Protein AF-A0A6J6DZA0-F1 (afdb_monomer)

pLDDT: mean 79.06, std 18.88, range [34.81, 98.5]

Sequence (282 aa):
MTELRLDGRTEDGLYLSLRDQEGEQYTLRVSDTLRATVNQQRLNSVPDNPEPTISIKEIQRLLRTGQTSEQISREYNVSIEKIERFAGPILSERIYIIDQAQQIVVRKEIDRDPVTLIATITSRLTPRGIDASSLSWDTWRLENGIWTVELHYPHTGGIGVAQWSFDPLLRSLASMDENARWMMGDDPSPRQISKPGLVATDSTHPSERRSAENYGAATLEKDHFDDFDDEKFEEEKIAPLVPRLAVIREEPDDEASRDGITARAKVPSWDEIMFGIKPEEK

Foldseek 3Di:
DWDWDFPAADPVRQWTWIATPVGDIDIDGPDPVVVVVVPPPPPPPDPCPPDPQDDLVRLLQCVQQVDDLVRCCVVRVHDSVVSVVSNVVSVVVFVVQLVLQQQQFLDDDPPDDGAGLVNLLCVVCVVVVWDPVQKDWGWHADPVGWIKIKIWTDDPVGIDIWIWIADPVVSDIGGPDQVVCVSSVPDGDPPPPVPPPPPPDDPPDPPPDDPPPDDDDDDDDDDDDDDDDDDDDDPPPPDPPPPDDPDPDLDDDPVVVVVVCPHDDDDDDPCCVVPVDDPDDD

Mean predicted aligned error: 20.39 Å

Radius of gyration: 44.29 Å; Cα contacts (8 Å, |Δi|>4): 266; chains: 1; bounding box: 110×79×114 Å

InterPro domains:
  IPR021421 Domain of unknown function DUF3071 [PF11268] (1-166)
  IPR047682 Septation protein SepH-like [NF040712] (1-234)

Solvent-accessible surface area (backbone atoms only — not comparable to full-atom values): 18211 Å² total; per-residue (Å²): 136,87,66,69,44,84,76,49,64,43,94,88,60,53,31,33,35,28,31,38,92,89,66,54,78,46,78,45,72,69,41,72,67,52,53,57,60,70,68,50,78,77,79,70,76,73,79,80,73,74,71,86,68,79,48,71,70,52,55,54,49,42,49,40,53,51,50,49,60,70,54,51,20,68,75,64,77,41,63,51,72,67,47,53,76,62,38,60,68,55,52,52,49,40,51,51,50,51,55,55,56,36,62,35,69,68,46,78,53,99,89,50,80,71,35,27,38,50,59,41,39,46,68,65,35,44,87,73,74,45,57,77,89,63,52,44,78,50,52,27,43,45,96,88,67,39,28,40,41,36,40,38,34,82,41,102,89,50,75,39,69,28,33,30,43,35,34,82,88,78,69,44,76,44,61,73,41,70,53,26,25,57,45,69,61,54,80,75,75,77,75,78,69,71,71,79,72,82,71,82,71,63,100,76,49,93,80,66,76,73,80,76,89,78,80,76,94,71,90,75,82,90,77,87,83,82,90,77,85,93,73,87,74,79,83,76,80,78,70,85,79,70,83,69,78,79,74,85,70,91,68,84,54,79,72,50,50,76,76,69,53,88,67,79,83,85,72,77,52,70,58,38,75,74,66,65,59,74,81,81,88,129

Structure (mmCIF, N/CA/C/O backbone):
data_AF-A0A6J6DZA0-F1
#
_entry.id   AF-A0A6J6DZA0-F1
#
loop_
_atom_site.group_PDB
_atom_site.id
_atom_site.type_symbol
_atom_site.label_atom_id
_atom_site.label_alt_id
_atom_site.label_comp_id
_atom_site.label_asym_id
_atom_site.label_entity_id
_atom_site.label_seq_id
_atom_site.pdbx_PDB_ins_code
_atom_site.Cartn_x
_atom_site.Cartn_y
_atom_site.Cartn_z
_atom_site.occupancy
_atom_site.B_iso_or_equiv
_atom_site.auth_seq_id
_atom_site.auth_comp_id
_atom_site.auth_asym_id
_atom_site.auth_atom_id
_atom_site.pdbx_PDB_model_num
ATOM 1 N N . MET A 1 1 ? -13.929 11.243 67.109 1.00 67.94 1 MET A N 1
ATOM 2 C CA . MET A 1 1 ? -15.027 10.654 66.319 1.00 67.94 1 MET A CA 1
ATOM 3 C C . MET A 1 1 ? -15.121 9.223 66.793 1.00 67.94 1 MET A C 1
ATOM 5 O O . MET A 1 1 ? -14.129 8.522 66.677 1.00 67.94 1 MET A O 1
ATOM 9 N N . THR A 1 2 ? -16.209 8.863 67.461 1.00 83.06 2 THR A N 1
ATOM 10 C CA . THR A 1 2 ? -16.361 7.542 68.080 1.00 83.06 2 THR A CA 1
ATOM 11 C C . THR A 1 2 ? -16.901 6.569 67.039 1.00 83.06 2 THR A C 1
ATOM 13 O O . THR A 1 2 ? -17.896 6.875 66.377 1.00 83.06 2 THR A O 1
ATOM 16 N N . GLU A 1 3 ? -16.231 5.436 66.846 1.00 87.44 3 GLU A N 1
ATOM 17 C CA . GLU A 1 3 ? -16.636 4.424 65.870 1.00 87.44 3 GLU A CA 1
ATOM 18 C C . GLU A 1 3 ? -17.528 3.381 66.538 1.00 87.44 3 GLU A C 1
ATOM 20 O O . GLU A 1 3 ? -17.081 2.582 67.355 1.00 87.44 3 GLU A O 1
ATOM 25 N N . LEU A 1 4 ? -18.804 3.370 66.162 1.00 93.88 4 LEU A N 1
ATOM 26 C CA . LEU A 1 4 ? -19.778 2.431 66.705 1.00 93.88 4 LEU A CA 1
ATOM 27 C C . LEU A 1 4 ? -19.907 1.205 65.801 1.00 93.88 4 LEU A C 1
ATOM 29 O O . LEU A 1 4 ? -20.195 1.322 64.607 1.00 93.88 4 LEU A O 1
ATOM 33 N N . ARG A 1 5 ? -19.759 0.014 66.379 1.00 91.06 5 ARG A N 1
ATOM 34 C CA . ARG A 1 5 ? -19.982 -1.263 65.697 1.00 91.06 5 ARG A CA 1
ATOM 35 C C . ARG A 1 5 ? -21.401 -1.760 65.953 1.00 91.06 5 ARG A C 1
ATOM 37 O O . ARG A 1 5 ? -21.895 -1.696 67.074 1.00 91.06 5 ARG A O 1
ATOM 44 N N . LEU A 1 6 ? -22.049 -2.289 64.917 1.00 93.00 6 LEU A N 1
ATOM 45 C CA . LEU A 1 6 ? -23.358 -2.927 65.036 1.00 93.00 6 LEU A CA 1
ATOM 46 C C . LEU A 1 6 ? -23.225 -4.309 65.691 1.00 93.00 6 LEU A C 1
ATOM 48 O O . LEU A 1 6 ? -22.569 -5.185 65.134 1.00 93.00 6 LEU A O 1
ATOM 52 N N . ASP A 1 7 ? -23.859 -4.485 66.851 1.00 91.88 7 ASP A N 1
ATOM 53 C CA . ASP A 1 7 ? -23.888 -5.742 67.617 1.00 91.88 7 ASP A CA 1
ATOM 54 C C . ASP A 1 7 ? -25.137 -6.571 67.266 1.00 91.88 7 ASP A C 1
ATOM 56 O O . ASP A 1 7 ? -25.099 -7.795 67.197 1.00 91.88 7 ASP A O 1
ATOM 60 N N . GLY A 1 8 ? -26.258 -5.904 66.966 1.00 90.00 8 GLY A N 1
ATOM 61 C CA . GLY A 1 8 ? -27.479 -6.589 66.549 1.00 90.00 8 GLY A CA 1
ATOM 62 C C . GLY A 1 8 ? -28.726 -5.716 66.587 1.00 90.00 8 GLY A C 1
ATOM 63 O O . GLY A 1 8 ? -28.656 -4.488 66.557 1.00 90.00 8 GLY A O 1
ATOM 64 N N . ARG A 1 9 ? -29.890 -6.361 66.657 1.00 91.94 9 ARG A N 1
ATOM 65 C CA . ARG A 1 9 ? -31.209 -5.726 66.777 1.00 91.94 9 ARG A CA 1
ATOM 66 C C . ARG A 1 9 ? -31.825 -6.124 68.120 1.00 91.94 9 ARG A C 1
ATOM 68 O O . ARG A 1 9 ? -31.665 -7.263 68.541 1.00 91.94 9 ARG A O 1
ATOM 75 N N . THR A 1 10 ? -32.513 -5.200 68.783 1.00 89.19 10 THR A N 1
ATOM 76 C CA . THR A 1 10 ? -33.255 -5.484 70.026 1.00 89.19 10 THR A CA 1
ATOM 77 C C . THR A 1 10 ? -34.425 -6.441 69.752 1.00 89.19 10 THR A C 1
ATOM 79 O O . THR A 1 10 ? -34.898 -6.500 68.616 1.00 89.19 10 THR A O 1
ATOM 82 N N . GLU A 1 11 ? -34.918 -7.154 70.771 1.00 85.62 11 GLU A N 1
ATOM 83 C CA . GLU A 1 11 ? -36.006 -8.147 70.652 1.00 85.62 11 GLU A CA 1
ATOM 84 C C . GLU A 1 11 ? -37.280 -7.584 69.996 1.00 85.62 11 GLU A C 1
ATOM 86 O O . GLU A 1 11 ? -37.837 -8.208 69.096 1.00 85.62 11 GLU A O 1
ATOM 91 N N . ASP A 1 12 ? -37.672 -6.351 70.334 1.00 85.12 12 ASP A N 1
ATOM 92 C CA . ASP A 1 12 ? -38.828 -5.661 69.726 1.00 85.12 12 ASP A CA 1
ATOM 93 C C . ASP A 1 12 ? -38.603 -5.264 68.262 1.00 85.12 12 ASP A C 1
ATOM 95 O O . ASP A 1 12 ? -39.500 -4.819 67.543 1.00 85.12 12 ASP A O 1
ATOM 99 N N . GLY A 1 13 ? -37.356 -5.327 67.812 1.00 83.50 13 GLY A N 1
ATOM 100 C CA . GLY A 1 13 ? -36.979 -4.972 66.467 1.00 83.50 13 GLY A CA 1
ATOM 101 C C . GLY A 1 13 ? -36.997 -3.468 66.153 1.00 83.50 1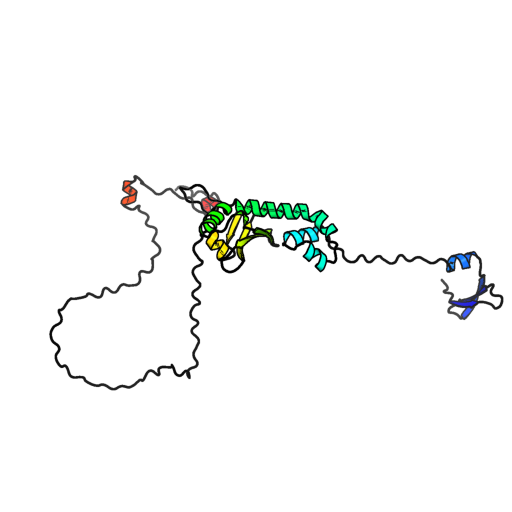3 GLY A C 1
ATOM 102 O O . GLY A 1 13 ? -36.745 -3.074 65.011 1.00 83.50 13 GLY A O 1
ATOM 103 N N . LEU A 1 14 ? -37.292 -2.600 67.113 1.00 91.19 14 LEU A N 1
ATOM 104 C CA . LEU A 1 14 ? -37.405 -1.158 66.869 1.00 91.19 14 LEU A CA 1
ATOM 105 C C . LEU A 1 14 ? -36.057 -0.423 66.918 1.00 91.19 14 LEU A C 1
ATOM 107 O O . LEU A 1 14 ? -35.954 0.695 66.408 1.00 91.19 14 LEU A O 1
ATOM 111 N N . TYR A 1 15 ? -35.023 -1.054 67.480 1.00 93.75 15 TYR A N 1
ATOM 112 C CA . TYR A 1 15 ? -33.708 -0.460 67.713 1.00 93.75 15 TYR A CA 1
ATOM 113 C C . TYR A 1 15 ? -32.576 -1.404 67.284 1.00 93.75 15 TYR A C 1
ATOM 115 O O . TYR A 1 15 ? -32.715 -2.629 67.311 1.00 93.75 15 TYR A O 1
ATOM 123 N N . LEU A 1 16 ? -31.457 -0.812 66.875 1.00 93.50 16 LEU A N 1
ATOM 124 C CA . LEU A 1 16 ? -30.168 -1.464 66.683 1.00 93.50 16 LEU A CA 1
ATOM 125 C C . LEU A 1 16 ? -29.324 -1.269 67.942 1.00 93.50 16 LEU A C 1
ATOM 127 O O . LEU A 1 16 ? -29.258 -0.158 68.469 1.00 93.50 16 LEU A O 1
ATOM 131 N N . SER A 1 17 ? -28.678 -2.340 68.392 1.00 93.50 17 SER A N 1
ATOM 132 C CA . SER A 1 17 ? -27.678 -2.312 69.455 1.00 93.50 17 SER A CA 1
ATOM 133 C C . SER A 1 17 ? -26.313 -2.040 68.839 1.00 93.50 17 SER A C 1
ATOM 135 O O . SER A 1 17 ? -25.870 -2.768 67.948 1.00 93.50 17 SER A O 1
ATOM 137 N N . LEU A 1 18 ? -25.662 -0.985 69.304 1.00 94.12 18 LEU A N 1
ATOM 138 C CA . LEU A 1 18 ? -24.349 -0.536 68.873 1.00 94.12 18 LEU A CA 1
ATOM 139 C C . LEU A 1 18 ? -23.379 -0.617 70.055 1.00 94.12 18 LEU A C 1
ATOM 141 O O . LEU A 1 18 ? -23.793 -0.464 71.204 1.00 94.12 18 LEU A O 1
ATOM 145 N N . ARG A 1 19 ? -22.094 -0.826 69.785 1.00 95.19 19 ARG A N 1
ATOM 146 C CA . ARG A 1 19 ? -21.044 -0.847 70.807 1.00 95.19 19 ARG A CA 1
ATOM 147 C C . ARG A 1 19 ? -19.839 -0.040 70.352 1.00 95.19 19 ARG A C 1
ATOM 149 O O . ARG A 1 19 ? -19.445 -0.146 69.191 1.00 95.19 19 ARG A O 1
ATOM 156 N N . ASP A 1 20 ? -19.269 0.741 71.255 1.00 93.38 20 ASP A N 1
ATOM 157 C CA . ASP A 1 20 ? -17.994 1.422 71.024 1.00 93.38 20 ASP A CA 1
ATOM 158 C C . ASP A 1 20 ? -16.792 0.482 71.268 1.00 93.38 20 ASP A C 1
ATOM 160 O O . ASP A 1 20 ? -16.936 -0.624 71.796 1.00 93.38 20 ASP A O 1
ATOM 164 N N . GLN A 1 21 ? -15.589 0.923 70.906 1.00 89.38 21 GLN A N 1
ATOM 165 C CA . GLN A 1 21 ? -14.312 0.264 71.170 1.00 89.38 21 GLN A CA 1
ATOM 166 C C . GLN A 1 21 ? -14.055 0.062 72.675 1.00 89.38 21 GLN A C 1
ATOM 168 O O . GLN A 1 21 ? -13.425 -0.922 73.058 1.00 89.38 21 GLN A O 1
ATOM 173 N N . GLU A 1 22 ? -14.600 0.935 73.528 1.00 88.56 22 GLU A N 1
ATOM 174 C CA . GLU A 1 22 ? -14.519 0.842 74.996 1.00 88.56 22 GLU A CA 1
ATOM 175 C C . GLU A 1 22 ? -15.579 -0.096 75.612 1.00 88.56 22 GLU A C 1
ATOM 177 O O . GLU A 1 22 ? -15.595 -0.329 76.819 1.00 88.56 22 GLU A O 1
ATOM 182 N N . GLY A 1 23 ? -16.455 -0.686 74.789 1.00 84.62 23 GLY A N 1
ATOM 183 C CA . GLY A 1 23 ? -17.451 -1.668 75.223 1.00 84.62 23 GLY A CA 1
ATOM 184 C C . GLY A 1 23 ? -18.782 -1.082 75.699 1.00 84.62 23 GLY A C 1
ATOM 185 O O . GLY A 1 23 ? -19.688 -1.843 76.040 1.00 84.62 23 GLY A O 1
ATOM 186 N N . GLU A 1 24 ? -18.925 0.242 75.687 1.00 91.62 24 GLU A N 1
ATOM 187 C CA . GLU A 1 24 ? -20.157 0.935 76.056 1.00 91.62 24 GLU A CA 1
ATOM 188 C C . GLU A 1 24 ? -21.252 0.736 74.991 1.00 91.62 24 GLU A C 1
ATOM 190 O O . GLU A 1 24 ? -20.980 0.730 73.784 1.00 91.62 24 GLU A O 1
ATOM 195 N N . GLN A 1 25 ? -22.493 0.524 75.443 1.00 90.94 25 GLN A N 1
ATOM 196 C CA . GLN A 1 25 ? -23.618 0.145 74.591 1.00 90.94 25 GLN A CA 1
ATOM 197 C C . GLN A 1 25 ? -24.498 1.350 74.253 1.00 90.94 25 GLN A C 1
ATOM 199 O O . GLN A 1 25 ? -24.963 2.079 75.125 1.00 90.94 25 GLN A O 1
ATOM 204 N N . TYR A 1 26 ? -24.796 1.495 72.968 1.00 93.00 26 TYR A N 1
ATOM 205 C CA . TYR A 1 26 ? -25.621 2.556 72.410 1.00 93.00 26 TYR A CA 1
ATOM 206 C C . TYR A 1 26 ? -26.805 1.952 71.655 1.00 93.00 26 TYR A C 1
ATOM 208 O O . TYR A 1 26 ? -26.729 0.839 71.136 1.00 93.00 26 TYR A O 1
ATOM 216 N N . THR A 1 27 ? -27.918 2.681 71.567 1.00 92.56 27 THR A N 1
ATOM 217 C CA . THR A 1 27 ? -29.093 2.236 70.805 1.00 92.56 27 THR A CA 1
ATOM 218 C C . THR A 1 27 ? -29.460 3.245 69.728 1.00 92.56 27 THR A C 1
ATOM 220 O O . THR A 1 27 ? -29.459 4.453 69.954 1.00 92.56 27 THR A O 1
ATOM 223 N N . LEU A 1 28 ? -29.781 2.746 68.533 1.00 93.50 28 LEU A N 1
ATOM 224 C CA . LEU A 1 28 ? -30.211 3.564 67.401 1.00 93.50 28 LEU A CA 1
ATOM 225 C C . LEU A 1 28 ? -31.576 3.095 66.911 1.00 93.50 28 LEU A C 1
ATOM 227 O O . LEU A 1 28 ? -31.751 1.932 66.555 1.00 93.50 28 LEU A O 1
ATOM 231 N N . ARG A 1 29 ? -32.554 3.999 66.863 1.00 93.81 29 ARG A N 1
ATOM 232 C CA . ARG A 1 29 ? -33.899 3.673 66.376 1.00 93.81 29 ARG A CA 1
ATOM 233 C C . ARG A 1 29 ? -33.870 3.343 64.883 1.00 93.81 29 ARG A C 1
ATOM 235 O O . ARG A 1 29 ? -33.315 4.091 64.082 1.00 93.81 29 ARG A O 1
ATOM 242 N N . VAL A 1 30 ? -34.565 2.276 64.500 1.00 92.31 30 VAL A N 1
ATOM 243 C CA . VAL A 1 30 ? -34.808 1.920 63.099 1.00 92.31 30 VAL A CA 1
ATOM 244 C C . VAL A 1 30 ? -35.915 2.815 62.537 1.00 92.31 30 VAL A C 1
ATOM 246 O O . VAL A 1 30 ? -37.088 2.444 62.528 1.00 92.31 30 VAL A O 1
ATOM 249 N N . SER A 1 31 ? -35.553 4.024 62.109 1.00 92.25 31 SER A N 1
ATOM 250 C CA . SER A 1 31 ? -36.464 4.962 61.447 1.00 92.25 31 SER A CA 1
ATOM 251 C C . SER A 1 31 ? -36.643 4.644 59.961 1.00 92.25 31 SER A C 1
ATOM 253 O O . SER A 1 31 ? -35.814 3.967 59.346 1.00 92.25 31 SER A O 1
ATOM 255 N N . ASP A 1 32 ? -37.688 5.207 59.353 1.00 88.25 32 ASP A N 1
ATOM 256 C CA . ASP A 1 32 ? -37.876 5.152 57.899 1.00 88.25 32 ASP A CA 1
ATOM 257 C C . ASP A 1 32 ? -36.706 5.811 57.156 1.00 88.25 32 ASP A C 1
ATOM 259 O O . ASP A 1 32 ? -36.278 5.318 56.117 1.00 88.25 32 ASP A O 1
ATOM 263 N N . THR A 1 33 ? -36.109 6.860 57.734 1.00 90.38 33 THR A N 1
ATOM 264 C CA . THR A 1 33 ? -34.901 7.504 57.198 1.00 90.38 33 THR A CA 1
ATOM 265 C C . THR A 1 33 ? -33.680 6.587 57.245 1.00 90.38 33 THR A C 1
ATOM 267 O O . THR A 1 33 ? -32.950 6.509 56.257 1.00 90.38 33 THR A O 1
ATOM 270 N N . LEU A 1 34 ? -33.469 5.841 58.336 1.00 90.38 34 LEU A N 1
ATOM 271 C CA . LEU A 1 34 ? -32.382 4.866 58.426 1.00 90.38 34 LEU A CA 1
ATOM 272 C C . LEU A 1 34 ? -32.589 3.737 57.411 1.00 90.38 34 LEU A C 1
ATOM 274 O O . LEU A 1 34 ? -31.665 3.402 56.674 1.00 90.38 34 LEU A O 1
ATOM 278 N N . ARG A 1 35 ? -33.813 3.201 57.314 1.00 86.75 35 ARG A N 1
ATOM 279 C CA . ARG A 1 35 ? -34.158 2.160 56.332 1.00 86.75 35 ARG A CA 1
ATOM 280 C C . ARG A 1 35 ? -33.930 2.633 54.901 1.00 86.75 35 ARG A C 1
ATOM 282 O O . ARG A 1 35 ? -33.298 1.921 54.130 1.00 86.75 35 ARG A O 1
ATOM 289 N N . ALA A 1 36 ? -34.400 3.833 54.565 1.00 85.06 36 ALA A N 1
ATOM 290 C CA . ALA A 1 36 ? -34.227 4.419 53.242 1.00 85.06 36 ALA A CA 1
ATOM 291 C C . ALA A 1 36 ? -32.751 4.673 52.909 1.00 85.06 36 ALA A C 1
ATOM 293 O O . ALA A 1 36 ? -32.359 4.503 51.764 1.00 85.06 36 ALA A O 1
ATOM 294 N N . THR A 1 37 ? -31.929 5.048 53.891 1.00 86.12 37 THR A N 1
ATOM 295 C CA . THR A 1 37 ? -30.505 5.350 53.671 1.00 86.12 37 THR A CA 1
ATOM 296 C C . THR A 1 37 ? -29.659 4.083 53.531 1.00 86.12 37 THR A C 1
ATOM 298 O O . THR A 1 37 ? -28.761 4.038 52.698 1.00 86.12 37 THR A O 1
ATOM 301 N N . VAL A 1 38 ? -29.951 3.036 54.312 1.00 85.06 38 VAL A N 1
ATOM 302 C CA . VAL A 1 38 ? -29.219 1.755 54.266 1.00 85.06 38 VAL A CA 1
ATOM 303 C C . VAL A 1 38 ? -29.606 0.921 53.040 1.00 85.06 38 VAL A C 1
ATOM 305 O O . VAL A 1 38 ? -28.740 0.294 52.440 1.00 85.06 38 VAL A O 1
ATOM 308 N N . ASN A 1 39 ? -30.882 0.942 52.632 1.00 77.88 39 ASN A N 1
ATOM 309 C CA . ASN A 1 39 ? -31.362 0.210 51.451 1.00 77.88 39 ASN A CA 1
ATOM 310 C C . ASN A 1 39 ? -31.134 0.945 50.124 1.00 77.88 39 ASN A C 1
ATOM 312 O O . ASN A 1 39 ? -31.534 0.441 49.075 1.00 77.88 39 ASN A O 1
ATOM 316 N N . GLN A 1 40 ? -30.503 2.121 50.130 1.00 75.56 40 GLN A N 1
ATOM 317 C CA . GLN A 1 40 ? -30.032 2.720 48.887 1.00 75.56 40 GLN A CA 1
ATOM 318 C C . GLN A 1 40 ? -28.945 1.820 48.301 1.00 75.56 40 GLN A C 1
ATOM 320 O O . GLN A 1 40 ? -27.804 1.822 48.763 1.00 75.56 40 GLN A O 1
ATOM 325 N N . GLN A 1 41 ? -29.293 1.068 47.254 1.00 62.41 41 GLN A N 1
ATOM 326 C CA . GLN A 1 41 ? -28.311 0.488 46.349 1.00 62.41 41 GLN A CA 1
ATOM 327 C C . GLN A 1 41 ? -27.477 1.636 45.790 1.00 62.41 41 GLN A C 1
ATOM 329 O O . GLN A 1 41 ? -27.883 2.339 44.866 1.00 62.41 41 GLN A O 1
ATOM 334 N N . ARG A 1 42 ? -26.304 1.855 46.390 1.00 64.25 42 ARG A N 1
ATOM 335 C CA . ARG A 1 42 ? -25.264 2.669 45.781 1.00 64.25 42 ARG A CA 1
ATOM 336 C C . ARG A 1 42 ? -24.854 1.930 44.520 1.00 64.25 42 ARG A C 1
ATOM 338 O O . ARG A 1 42 ? -24.100 0.962 44.571 1.00 64.25 42 ARG A O 1
ATOM 345 N N . LEU A 1 43 ? -25.434 2.350 43.402 1.00 58.66 43 LEU A N 1
ATOM 346 C CA . LEU A 1 43 ? -24.988 1.983 42.071 1.00 58.66 43 LEU A CA 1
ATOM 347 C C . LEU A 1 43 ? -23.596 2.592 41.906 1.00 58.66 43 LEU A C 1
ATOM 349 O O . LEU A 1 43 ? -23.438 3.695 41.389 1.00 58.66 43 LEU A O 1
ATOM 353 N N . ASN A 1 44 ? -22.579 1.905 42.420 1.00 60.00 44 ASN A N 1
ATOM 354 C CA . AS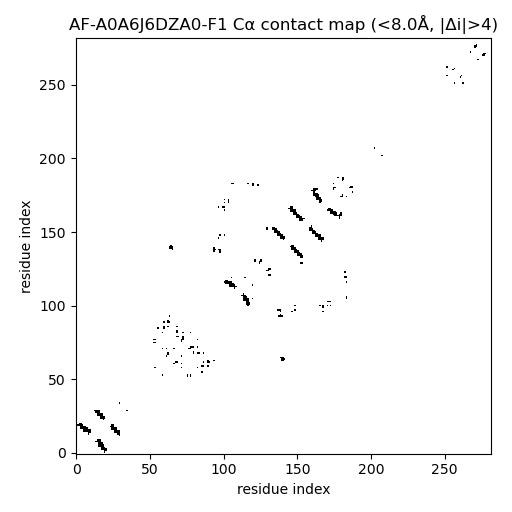N A 1 44 ? -21.214 2.169 42.017 1.00 60.00 44 ASN A CA 1
ATOM 355 C C . ASN A 1 44 ? -21.176 1.832 40.528 1.00 60.00 44 ASN A C 1
ATOM 357 O O . ASN A 1 44 ? -21.329 0.667 40.160 1.00 60.00 44 ASN A O 1
ATOM 361 N N . SER A 1 45 ? -21.057 2.851 39.674 1.00 57.78 45 SER A N 1
ATOM 362 C CA . SER A 1 45 ? -20.794 2.641 38.257 1.00 57.78 45 SER A CA 1
ATOM 363 C C . SER A 1 45 ? -19.575 1.734 38.162 1.00 57.78 45 SER A C 1
ATOM 365 O O . SER A 1 45 ? -18.495 2.105 38.631 1.00 57.78 45 SER A O 1
ATOM 367 N N . VAL A 1 46 ? -19.756 0.537 37.611 1.00 54.94 46 VAL A N 1
ATOM 368 C CA . VAL A 1 46 ? -18.633 -0.286 37.168 1.00 54.94 46 VAL A CA 1
ATOM 369 C C . VAL A 1 46 ? -17.800 0.633 36.273 1.00 54.94 46 VAL A C 1
ATOM 371 O O . VAL A 1 46 ? -18.383 1.207 35.350 1.00 54.94 46 VAL A O 1
ATOM 374 N N . PRO A 1 47 ? -16.509 0.884 36.563 1.00 54.16 47 PRO A N 1
ATOM 375 C CA . PRO A 1 47 ? -15.672 1.568 35.598 1.00 54.16 47 PRO A CA 1
ATOM 376 C C . PRO A 1 47 ? -15.712 0.704 34.344 1.00 54.16 47 PRO A C 1
ATOM 378 O O . PRO A 1 47 ? -15.238 -0.431 34.352 1.00 54.16 47 PRO A O 1
ATOM 381 N N . ASP A 1 48 ? -16.376 1.219 33.314 1.00 50.97 48 ASP A N 1
ATOM 382 C CA . ASP A 1 48 ? -16.300 0.679 31.972 1.00 50.97 48 ASP A CA 1
ATOM 383 C C . ASP A 1 48 ? -14.804 0.699 31.661 1.00 50.97 48 ASP A C 1
ATOM 385 O O . ASP A 1 48 ? -14.191 1.766 31.609 1.00 50.97 48 ASP A O 1
ATOM 389 N N . ASN A 1 49 ? -14.173 -0.470 31.653 1.00 48.59 49 ASN A N 1
ATOM 390 C CA . ASN A 1 49 ? -12.819 -0.612 31.160 1.00 48.59 49 ASN A CA 1
ATOM 391 C C . ASN A 1 49 ? -13.015 -0.885 29.673 1.00 48.59 49 ASN A C 1
ATOM 393 O O . ASN A 1 49 ? -13.180 -2.056 29.323 1.00 48.59 49 ASN A O 1
ATOM 397 N N . PRO A 1 50 ? -13.127 0.147 28.809 1.00 59.09 50 PRO A N 1
ATOM 398 C CA . PRO A 1 50 ? -13.238 -0.113 27.392 1.00 59.09 50 PRO A CA 1
ATOM 399 C C . PRO A 1 50 ? -11.994 -0.909 27.023 1.00 59.09 50 PRO A C 1
ATOM 401 O O . PRO A 1 50 ? -10.870 -0.457 27.260 1.00 59.09 50 PRO A O 1
ATOM 404 N N . GLU A 1 51 ? -12.189 -2.112 26.482 1.00 57.53 51 GLU A N 1
ATOM 405 C CA . GLU A 1 51 ? -11.105 -2.811 25.806 1.00 57.53 51 GLU A CA 1
ATOM 406 C C . GLU A 1 51 ? -10.394 -1.802 24.897 1.00 57.53 51 GLU A C 1
ATOM 408 O O . GLU A 1 51 ? -11.070 -0.953 24.300 1.00 57.53 51 GLU A O 1
ATOM 413 N N . PRO A 1 52 ? -9.054 -1.818 24.819 1.00 59.16 52 PRO A N 1
ATOM 414 C CA . PRO A 1 52 ? -8.322 -0.846 24.026 1.00 59.16 52 PRO A CA 1
ATOM 415 C C . PRO A 1 52 ? -8.715 -1.000 22.554 1.00 59.16 52 PRO A C 1
ATOM 417 O O . PRO A 1 52 ? -8.152 -1.796 21.809 1.00 59.16 52 PRO A O 1
ATOM 420 N N . THR A 1 53 ? -9.714 -0.233 22.122 1.00 79.25 53 THR A N 1
ATOM 421 C CA . THR A 1 53 ? -10.151 -0.208 20.735 1.00 79.25 53 THR A CA 1
ATOM 422 C C . THR A 1 53 ? -9.058 0.469 19.926 1.00 79.25 53 THR A C 1
ATOM 424 O O . THR A 1 53 ? -8.680 1.603 20.233 1.00 79.25 53 THR A O 1
ATOM 427 N N . ILE A 1 54 ? -8.564 -0.202 18.886 1.00 90.31 54 ILE A N 1
ATOM 428 C CA . ILE A 1 54 ? -7.613 0.375 17.933 1.00 90.31 54 ILE A CA 1
ATOM 429 C C . ILE A 1 54 ? -8.067 1.777 17.485 1.00 90.31 54 ILE A C 1
ATOM 431 O O . ILE A 1 54 ? -9.236 2.015 17.155 1.00 90.31 54 ILE A O 1
ATOM 435 N N . SER A 1 55 ? -7.134 2.730 17.498 1.00 93.62 55 SER A N 1
ATOM 436 C CA . SER A 1 55 ? -7.419 4.100 17.072 1.00 93.62 55 SER A CA 1
ATOM 437 C C . SER A 1 55 ? -7.578 4.188 15.548 1.00 93.62 55 SER A C 1
ATOM 439 O O . SER A 1 55 ? -6.989 3.406 14.806 1.00 93.62 55 SER A O 1
ATOM 441 N N . ILE A 1 56 ? -8.313 5.190 15.052 1.00 94.25 56 ILE A N 1
ATOM 442 C CA . ILE A 1 56 ? -8.447 5.436 13.600 1.00 94.25 56 ILE A CA 1
ATOM 443 C C . ILE A 1 56 ? -7.072 5.673 12.959 1.00 94.25 56 ILE A C 1
ATOM 445 O O . ILE A 1 56 ? -6.798 5.165 11.874 1.00 94.25 56 ILE A O 1
ATOM 449 N N . LYS A 1 57 ? -6.190 6.406 13.652 1.00 95.69 57 LYS A N 1
ATOM 450 C CA . LYS A 1 57 ? -4.813 6.654 13.204 1.00 95.69 57 LYS A CA 1
ATOM 451 C C . LYS A 1 57 ? -4.045 5.345 13.014 1.00 95.69 57 LYS A C 1
ATOM 453 O O . LYS A 1 57 ? -3.283 5.225 12.061 1.00 95.69 57 LYS A O 1
ATOM 458 N N . GLU A 1 58 ? -4.273 4.378 13.895 1.00 95.69 58 GLU A N 1
ATOM 459 C CA . GLU A 1 58 ? -3.623 3.074 13.831 1.00 95.69 58 GLU A CA 1
ATOM 460 C C . GLU A 1 58 ? -4.193 2.205 12.705 1.00 95.69 58 GLU A C 1
ATOM 462 O O . GLU A 1 58 ? -3.416 1.669 11.923 1.00 95.69 58 GLU A O 1
ATOM 467 N N . ILE A 1 59 ? -5.519 2.174 12.510 1.00 95.75 59 ILE A N 1
ATOM 468 C CA . ILE A 1 59 ? -6.139 1.522 11.337 1.00 95.75 59 ILE A CA 1
ATOM 469 C C . ILE A 1 59 ? -5.534 2.073 10.040 1.00 95.75 59 ILE A C 1
ATOM 471 O O . ILE A 1 59 ? -5.116 1.322 9.164 1.00 95.75 59 ILE A O 1
ATOM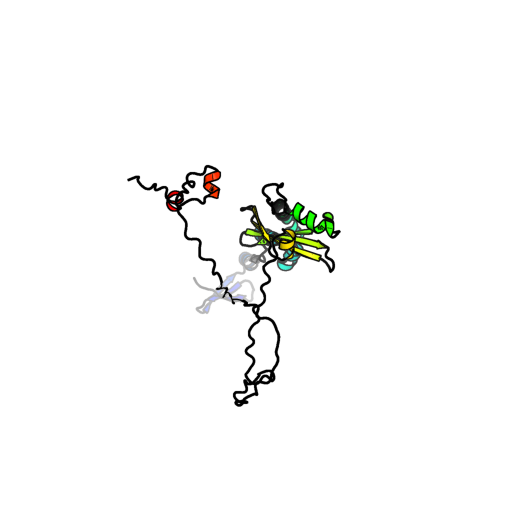 475 N N . GLN A 1 60 ? -5.443 3.399 9.921 1.00 96.31 60 GLN A N 1
ATOM 476 C CA . GLN A 1 60 ? -4.859 4.043 8.746 1.00 96.31 60 GLN A CA 1
ATOM 477 C C . GLN A 1 60 ? -3.373 3.713 8.573 1.00 96.31 60 GLN A C 1
ATOM 479 O O . GLN A 1 60 ? -2.913 3.573 7.441 1.00 96.31 60 GLN A O 1
ATOM 484 N N . ARG A 1 61 ? -2.609 3.608 9.668 1.00 96.38 61 ARG A N 1
ATOM 485 C CA . ARG A 1 61 ? -1.201 3.190 9.633 1.00 96.38 61 ARG A CA 1
ATOM 486 C C . ARG A 1 61 ? -1.078 1.765 9.091 1.00 96.38 61 ARG A C 1
ATOM 488 O O . ARG A 1 61 ? -0.314 1.566 8.156 1.00 96.38 61 ARG A O 1
ATOM 495 N N . LEU A 1 62 ? -1.869 0.825 9.609 1.00 96.25 62 LEU A N 1
ATOM 496 C CA . LEU A 1 62 ? -1.855 -0.585 9.197 1.00 96.25 62 LEU A CA 1
ATOM 497 C C . LEU A 1 62 ? -2.260 -0.777 7.729 1.00 96.25 62 LEU A C 1
ATOM 499 O O . LEU A 1 62 ? -1.603 -1.502 6.981 1.00 96.25 62 LEU A O 1
ATOM 503 N N . LEU A 1 63 ? -3.297 -0.061 7.285 1.00 97.06 63 LEU A N 1
ATOM 504 C CA . LEU A 1 63 ? -3.713 -0.061 5.880 1.00 97.06 63 LEU A CA 1
ATOM 505 C C . LEU A 1 63 ? -2.621 0.495 4.955 1.00 97.06 63 LEU A C 1
ATOM 507 O O . LEU A 1 63 ? -2.449 0.003 3.839 1.00 97.06 63 LEU A O 1
ATOM 511 N N . ARG A 1 64 ? -1.865 1.509 5.409 1.00 97.25 64 ARG 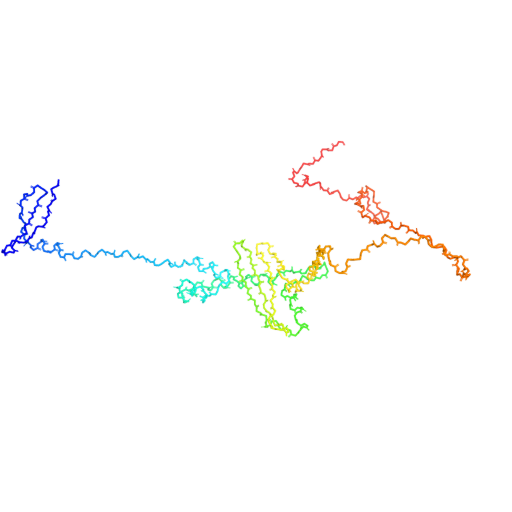A N 1
ATOM 512 C CA . ARG A 1 64 ? -0.705 2.032 4.669 1.00 97.25 64 ARG A CA 1
ATOM 513 C C . ARG A 1 64 ? 0.450 1.042 4.634 1.00 97.25 64 ARG A C 1
ATOM 515 O O . ARG A 1 64 ? 1.122 0.982 3.615 1.00 97.25 64 ARG A O 1
ATOM 522 N N . THR A 1 65 ? 0.666 0.254 5.686 1.00 96.81 65 THR A N 1
ATOM 523 C CA . THR A 1 65 ? 1.692 -0.805 5.706 1.00 96.81 65 THR A CA 1
ATOM 524 C C . THR A 1 65 ? 1.293 -2.051 4.907 1.00 96.81 65 THR A C 1
ATOM 526 O O . THR A 1 65 ? 2.013 -3.041 4.940 1.00 96.81 65 THR A O 1
ATOM 529 N N . GLY A 1 66 ? 0.169 -2.016 4.183 1.00 95.56 66 GLY A N 1
ATOM 530 C CA . GLY A 1 66 ? -0.254 -3.090 3.284 1.00 95.56 66 GLY A CA 1
ATOM 531 C C . GLY A 1 66 ? -1.155 -4.145 3.921 1.00 95.56 66 GLY A C 1
ATOM 532 O O . GLY A 1 66 ? -1.575 -5.058 3.216 1.00 95.56 66 GLY A O 1
ATOM 533 N N . GLN A 1 67 ? -1.510 -4.031 5.210 1.00 96.50 67 GLN A N 1
ATOM 534 C CA . GLN A 1 67 ? -2.471 -4.964 5.804 1.00 96.50 67 GLN A CA 1
ATOM 535 C C . GLN A 1 67 ? -3.856 -4.796 5.168 1.00 96.50 67 GLN A C 1
ATOM 537 O O . GLN A 1 67 ? -4.299 -3.677 4.889 1.00 96.50 67 GLN A O 1
ATOM 542 N N . THR A 1 68 ? -4.558 -5.912 4.968 1.00 96.69 68 THR A N 1
ATOM 543 C CA . THR A 1 68 ? -5.935 -5.903 4.457 1.00 96.69 68 THR A CA 1
ATOM 544 C C . THR A 1 68 ? -6.941 -5.645 5.578 1.00 96.69 68 THR A C 1
ATOM 546 O O . THR A 1 68 ? -6.677 -5.907 6.756 1.00 96.69 68 THR A O 1
ATOM 549 N N . SER A 1 69 ? -8.133 -5.163 5.226 1.00 96.69 69 SER A N 1
ATOM 550 C CA . SER A 1 69 ? -9.201 -4.894 6.196 1.00 96.69 69 SER A CA 1
ATOM 551 C C . SER A 1 69 ? -9.602 -6.155 6.976 1.00 96.69 69 SER A C 1
ATOM 553 O O . SER A 1 69 ? -9.872 -6.088 8.174 1.00 96.69 69 SER A O 1
ATOM 555 N N . GLU A 1 70 ? -9.569 -7.324 6.334 1.00 96.94 70 GLU A N 1
ATOM 556 C CA . GLU A 1 70 ? -9.852 -8.628 6.942 1.00 96.94 70 GLU A CA 1
ATOM 557 C C . GLU A 1 70 ? -8.741 -9.073 7.900 1.00 96.94 70 GLU A C 1
ATOM 559 O O . GLU A 1 70 ? -9.009 -9.770 8.879 1.00 96.94 70 GLU A O 1
ATOM 564 N N . GLN A 1 71 ? -7.481 -8.730 7.616 1.00 96.50 71 GLN A N 1
ATOM 565 C CA . GLN A 1 71 ? -6.365 -8.987 8.530 1.00 96.50 71 GLN A CA 1
ATOM 566 C C . GLN A 1 71 ? -6.501 -8.122 9.785 1.00 96.50 71 GLN A C 1
ATOM 568 O O . GLN A 1 71 ? -6.544 -8.669 10.885 1.00 96.50 71 GLN A O 1
ATOM 573 N N . ILE A 1 72 ? -6.700 -6.810 9.615 1.00 96.56 72 ILE A N 1
ATOM 574 C CA . ILE A 1 72 ? -6.876 -5.864 10.728 1.00 96.56 72 ILE A CA 1
ATOM 575 C C . ILE A 1 72 ? -8.085 -6.259 11.586 1.00 96.56 72 ILE A C 1
ATOM 577 O O . ILE A 1 72 ? -8.011 -6.248 12.813 1.00 96.56 72 ILE A O 1
ATOM 581 N N . SER A 1 73 ? -9.198 -6.645 10.955 1.00 95.69 73 SER A N 1
ATOM 582 C CA . SER A 1 73 ? -10.411 -7.069 11.658 1.00 95.69 73 SER A CA 1
ATOM 583 C C . SER A 1 73 ? -10.163 -8.268 12.578 1.00 95.69 73 SER A C 1
ATOM 585 O O . SER A 1 73 ? -10.566 -8.243 13.742 1.00 95.69 73 SER A O 1
ATOM 587 N N . ARG A 1 74 ? -9.457 -9.290 12.075 1.00 94.81 74 ARG A N 1
ATOM 588 C CA . ARG A 1 74 ? -9.129 -10.509 12.829 1.00 94.81 74 ARG A CA 1
ATOM 589 C C . ARG A 1 74 ? -8.110 -10.262 13.936 1.00 94.81 74 ARG A C 1
ATOM 591 O O . ARG A 1 74 ? -8.248 -10.832 15.010 1.00 94.81 74 ARG A O 1
ATOM 598 N N . GLU A 1 75 ? -7.093 -9.449 13.669 1.00 95.56 75 GLU A N 1
ATOM 599 C CA . GLU A 1 75 ? -5.983 -9.217 14.597 1.00 95.56 75 GLU A CA 1
ATOM 600 C C . GLU A 1 75 ? -6.372 -8.280 15.749 1.00 95.56 75 GLU A C 1
ATOM 602 O O . GLU A 1 75 ? -6.009 -8.525 16.896 1.00 95.56 75 GLU A O 1
ATOM 607 N N . TYR A 1 76 ? -7.171 -7.247 15.467 1.00 93.00 76 TYR A N 1
ATOM 608 C CA . TYR A 1 76 ? -7.526 -6.205 16.438 1.00 93.00 76 TYR A CA 1
ATOM 609 C C . TYR A 1 76 ? -8.973 -6.290 16.940 1.00 93.00 76 TYR A C 1
ATOM 611 O O . TYR A 1 76 ? -9.434 -5.375 17.622 1.00 93.00 76 TYR A O 1
ATOM 619 N N . ASN A 1 77 ? -9.691 -7.367 16.600 1.00 91.19 77 ASN A N 1
ATOM 620 C CA . ASN A 1 77 ? -11.081 -7.618 16.996 1.00 91.19 77 ASN A CA 1
ATOM 621 C C . ASN A 1 77 ? -12.021 -6.429 16.697 1.00 91.19 77 ASN A C 1
ATOM 623 O O . ASN A 1 77 ? -12.828 -6.005 17.525 1.00 91.19 77 ASN A O 1
ATOM 627 N N . VAL A 1 78 ? -11.888 -5.850 15.500 1.00 91.50 78 VAL A N 1
ATOM 628 C CA . VAL A 1 78 ? -12.693 -4.708 15.039 1.00 91.50 78 VAL A CA 1
ATOM 629 C C . VAL A 1 78 ? -13.543 -5.118 13.850 1.00 91.50 78 VAL A C 1
ATOM 631 O O . VAL A 1 78 ? -13.085 -5.858 12.984 1.00 91.50 78 VAL A O 1
ATOM 634 N N . SER A 1 79 ? -14.787 -4.636 13.776 1.00 94.38 79 SER A N 1
ATOM 635 C CA . SER A 1 79 ? -15.655 -4.944 12.639 1.00 94.38 79 SER A CA 1
ATOM 636 C C . SER A 1 79 ? -15.076 -4.411 11.326 1.00 94.38 79 SER A C 1
ATOM 638 O O . SER A 1 79 ? -14.578 -3.283 11.254 1.00 94.38 79 SER A O 1
ATOM 640 N N . ILE A 1 80 ? -15.187 -5.215 10.268 1.00 96.06 80 ILE A N 1
ATOM 641 C CA . ILE A 1 80 ? -14.722 -4.843 8.927 1.00 96.06 80 ILE A CA 1
ATOM 642 C C . ILE A 1 80 ? -15.389 -3.553 8.427 1.00 96.06 80 ILE A C 1
ATOM 644 O O . ILE A 1 80 ? -14.706 -2.651 7.957 1.00 96.06 80 ILE A O 1
ATOM 648 N N . GLU A 1 81 ? -16.688 -3.386 8.685 1.00 95.56 81 GLU A N 1
ATOM 649 C CA . GLU A 1 81 ? -17.473 -2.194 8.333 1.00 95.56 81 GLU A CA 1
ATOM 650 C C . GLU A 1 81 ? -16.893 -0.897 8.928 1.00 95.56 81 GLU A C 1
ATOM 652 O O . GLU A 1 81 ? -16.933 0.174 8.314 1.00 95.56 81 GLU A O 1
ATOM 657 N N . LYS A 1 82 ? -16.337 -0.973 10.148 1.00 92.56 82 LYS A N 1
ATOM 658 C CA . LYS A 1 82 ? -15.698 0.176 10.799 1.00 92.56 82 LYS A CA 1
ATOM 659 C C . LYS A 1 82 ? -14.382 0.532 10.112 1.00 92.56 82 LYS A C 1
ATOM 661 O O . LYS A 1 82 ? -14.081 1.717 10.001 1.00 92.56 82 LYS A O 1
ATOM 666 N N . ILE A 1 83 ? -13.617 -0.461 9.663 1.00 96.56 83 ILE A N 1
ATOM 667 C CA . ILE A 1 83 ? -12.352 -0.265 8.940 1.00 96.56 83 ILE A CA 1
ATOM 668 C C . ILE A 1 83 ? -12.633 0.321 7.553 1.00 96.56 83 ILE A C 1
ATOM 670 O O . ILE A 1 83 ? -12.051 1.344 7.193 1.00 96.56 83 ILE A O 1
ATOM 674 N N . GLU A 1 84 ? -13.584 -0.255 6.814 1.00 96.12 84 GLU A N 1
ATOM 675 C CA . GLU A 1 84 ? -13.954 0.164 5.456 1.00 96.12 84 GLU A CA 1
ATOM 676 C C . GLU A 1 84 ? -14.398 1.628 5.379 1.00 96.12 84 GLU A C 1
ATOM 678 O O . GLU A 1 84 ? -14.019 2.337 4.444 1.00 96.12 84 GLU A O 1
ATOM 683 N N . ARG A 1 85 ? -15.100 2.131 6.407 1.00 95.31 85 ARG A N 1
ATOM 684 C CA . ARG A 1 85 ? -15.487 3.550 6.516 1.00 95.31 85 ARG A CA 1
ATOM 685 C C . ARG A 1 85 ? -14.296 4.510 6.399 1.00 95.31 85 ARG A C 1
ATOM 687 O O . ARG A 1 85 ? -14.468 5.644 5.956 1.00 95.31 85 ARG A O 1
ATOM 694 N N . PHE A 1 86 ? -13.105 4.071 6.805 1.00 94.19 86 PHE A N 1
ATOM 695 C CA . PHE A 1 86 ? -11.876 4.866 6.770 1.00 94.19 86 PHE A CA 1
ATOM 696 C C . PHE A 1 86 ? -10.847 4.355 5.754 1.00 94.19 86 PHE A C 1
ATOM 698 O O . PHE A 1 86 ? -9.821 5.011 5.566 1.00 94.19 86 PHE A O 1
ATOM 705 N N . ALA A 1 87 ? -11.104 3.223 5.093 1.00 96.75 87 ALA A N 1
ATOM 706 C CA . ALA A 1 87 ? -10.159 2.604 4.171 1.00 96.75 87 ALA A CA 1
ATOM 707 C C . ALA A 1 87 ? -10.071 3.339 2.831 1.00 96.75 87 ALA A C 1
ATOM 709 O O . ALA A 1 87 ? -8.973 3.486 2.299 1.00 96.75 87 ALA A O 1
ATOM 710 N N . GLY A 1 88 ? -11.197 3.854 2.322 1.00 97.25 88 GLY A N 1
ATOM 711 C CA . GLY A 1 88 ? -11.280 4.510 1.010 1.00 97.25 88 GLY A CA 1
ATOM 712 C C . GLY A 1 88 ? -10.153 5.522 0.743 1.00 97.25 88 GLY A C 1
ATOM 713 O O . GLY A 1 88 ? -9.407 5.334 -0.215 1.00 97.25 88 GLY A O 1
ATOM 714 N N . PRO A 1 89 ? -9.943 6.539 1.605 1.00 97.62 89 PRO A N 1
ATOM 715 C CA . PRO A 1 89 ? -8.860 7.509 1.428 1.00 97.62 89 PRO A CA 1
ATOM 716 C C . PRO A 1 89 ? -7.454 6.894 1.372 1.00 97.62 89 PRO A C 1
ATOM 718 O O . PRO A 1 89 ? -6.604 7.384 0.636 1.00 97.62 89 PRO A O 1
ATOM 721 N N . ILE A 1 90 ? -7.203 5.825 2.134 1.00 97.94 90 ILE A N 1
ATOM 722 C CA . ILE A 1 90 ? -5.889 5.168 2.196 1.00 97.94 90 ILE A CA 1
ATOM 723 C C . ILE A 1 90 ? -5.644 4.306 0.957 1.00 97.94 90 ILE A C 1
ATOM 725 O O . ILE A 1 90 ? -4.536 4.280 0.428 1.00 97.94 90 ILE A O 1
ATOM 729 N N . LEU A 1 91 ? -6.681 3.627 0.465 1.00 96.69 91 LEU A N 1
ATOM 730 C CA . LEU A 1 91 ? -6.605 2.875 -0.786 1.00 96.69 91 LEU A CA 1
ATOM 731 C C . LEU A 1 91 ? -6.377 3.815 -1.974 1.00 96.69 91 LEU A C 1
ATOM 733 O O . LEU A 1 91 ? -5.523 3.535 -2.809 1.00 96.69 91 LEU A O 1
ATOM 737 N N . SER A 1 92 ? -7.048 4.969 -2.008 1.00 98.19 92 SER A N 1
ATOM 738 C CA . SER A 1 92 ? -6.792 5.997 -3.025 1.00 98.19 92 SER A CA 1
ATOM 739 C C . SER A 1 92 ? -5.366 6.551 -2.957 1.00 98.19 92 SER A C 1
ATOM 741 O O . SER A 1 92 ? -4.760 6.785 -3.998 1.00 98.19 92 SER A O 1
ATOM 743 N N . GLU A 1 93 ? -4.804 6.738 -1.757 1.00 97.62 93 GLU A N 1
ATOM 744 C CA . GLU A 1 93 ? -3.394 7.123 -1.582 1.00 97.62 93 GLU A CA 1
ATOM 745 C C . GLU A 1 93 ? -2.456 6.066 -2.182 1.00 97.62 93 GLU A C 1
ATOM 747 O O . GLU A 1 93 ? -1.555 6.412 -2.940 1.00 97.62 93 GLU A O 1
ATOM 752 N N . ARG A 1 94 ? -2.697 4.779 -1.906 1.00 97.81 94 ARG A N 1
ATOM 753 C CA . ARG A 1 94 ? -1.909 3.662 -2.459 1.00 97.81 94 ARG A CA 1
ATOM 754 C C . ARG A 1 94 ? -1.978 3.611 -3.985 1.00 97.81 94 ARG A C 1
ATOM 756 O O . ARG A 1 94 ? -0.942 3.515 -4.633 1.00 97.81 94 ARG A O 1
ATOM 763 N N . ILE A 1 95 ? -3.174 3.749 -4.557 1.00 97.88 95 ILE A N 1
ATOM 764 C CA . ILE A 1 95 ? -3.361 3.813 -6.015 1.00 97.88 95 ILE A CA 1
ATOM 765 C C . ILE A 1 95 ? -2.591 5.003 -6.595 1.00 97.88 95 ILE A C 1
ATOM 767 O O . ILE A 1 95 ? -1.835 4.843 -7.547 1.00 97.88 95 ILE A O 1
ATOM 771 N N . TYR A 1 96 ? -2.699 6.178 -5.971 1.00 98.19 96 TYR A N 1
ATOM 772 C CA . TYR A 1 96 ? -1.962 7.361 -6.404 1.00 98.19 96 TYR A CA 1
ATOM 773 C C . TYR A 1 96 ? -0.439 7.151 -6.368 1.00 98.19 96 TYR A C 1
ATOM 775 O O . TYR A 1 96 ? 0.264 7.585 -7.279 1.00 98.19 96 TYR A O 1
ATOM 783 N N . ILE A 1 97 ? 0.088 6.473 -5.344 1.00 98.38 97 ILE A N 1
ATOM 784 C CA . ILE A 1 97 ? 1.510 6.118 -5.271 1.00 98.38 97 ILE A CA 1
ATOM 785 C C . ILE A 1 97 ? 1.918 5.187 -6.414 1.00 98.38 97 ILE A C 1
ATOM 787 O O . ILE A 1 97 ? 2.948 5.434 -7.044 1.00 98.38 97 ILE A O 1
ATOM 791 N N . ILE A 1 98 ? 1.114 4.162 -6.709 1.00 98.38 98 ILE A N 1
ATOM 792 C CA . ILE A 1 98 ? 1.345 3.259 -7.843 1.00 98.38 98 ILE A CA 1
ATOM 793 C C . ILE A 1 98 ? 1.386 4.059 -9.149 1.00 98.38 98 ILE A C 1
ATOM 795 O O . ILE A 1 98 ? 2.339 3.919 -9.915 1.00 98.38 98 ILE A O 1
ATOM 799 N N . ASP A 1 99 ? 0.417 4.949 -9.374 1.00 98.31 99 ASP A N 1
ATOM 800 C CA . ASP A 1 99 ? 0.369 5.794 -10.569 1.00 98.31 99 ASP A CA 1
ATOM 801 C C . ASP A 1 99 ? 1.618 6.677 -10.685 1.00 98.31 99 ASP A C 1
ATOM 803 O O . ASP A 1 99 ? 2.222 6.770 -11.752 1.00 98.31 99 ASP A O 1
ATOM 807 N N . GLN A 1 100 ? 2.058 7.304 -9.588 1.00 98.31 100 GLN A N 1
ATOM 808 C CA . GLN A 1 100 ? 3.283 8.108 -9.594 1.00 98.31 100 GLN A CA 1
ATOM 809 C C . GLN A 1 100 ? 4.524 7.267 -9.911 1.00 98.31 100 GLN A C 1
ATOM 811 O O . GLN A 1 100 ? 5.353 7.699 -10.712 1.00 98.31 100 GLN A O 1
ATOM 816 N N . ALA A 1 101 ? 4.647 6.078 -9.319 1.00 98.00 101 ALA A N 1
ATOM 817 C CA . ALA A 1 101 ? 5.768 5.178 -9.564 1.00 98.00 101 ALA A CA 1
ATOM 818 C C . ALA A 1 101 ? 5.799 4.687 -11.022 1.00 98.00 101 ALA A C 1
ATOM 820 O O . ALA A 1 101 ? 6.855 4.689 -11.653 1.00 98.00 101 ALA A O 1
ATOM 821 N N . GLN A 1 102 ? 4.641 4.347 -11.597 1.00 97.44 102 GLN A N 1
ATOM 822 C CA . GLN A 1 102 ? 4.519 3.923 -12.995 1.00 97.44 102 GLN A CA 1
ATOM 823 C C . GLN A 1 102 ? 4.969 4.997 -13.996 1.00 97.44 102 GLN A C 1
ATOM 825 O O . GLN A 1 102 ? 5.463 4.661 -15.075 1.00 97.44 102 GLN A O 1
ATOM 830 N N . GLN A 1 103 ? 4.823 6.276 -13.641 1.00 97.12 103 GLN A N 1
ATOM 831 C CA . GLN A 1 103 ? 5.212 7.417 -14.475 1.00 97.12 103 GLN A CA 1
ATOM 832 C C . GLN A 1 103 ? 6.685 7.828 -14.316 1.00 97.12 103 GLN A C 1
ATOM 834 O O . GLN A 1 103 ? 7.142 8.732 -15.019 1.00 97.12 103 GLN A O 1
ATOM 839 N N . ILE A 1 104 ? 7.457 7.183 -13.432 1.00 96.25 104 ILE A N 1
ATOM 840 C CA . ILE A 1 104 ? 8.894 7.451 -13.313 1.00 96.25 104 ILE A CA 1
ATOM 841 C C . ILE A 1 104 ? 9.607 7.068 -14.606 1.00 96.25 104 ILE A C 1
ATOM 843 O O . ILE A 1 104 ? 9.411 5.983 -15.145 1.00 96.25 104 ILE A O 1
ATOM 847 N N . VAL A 1 105 ? 10.454 7.969 -15.099 1.00 93.62 105 VAL A N 1
ATOM 848 C CA . VAL A 1 105 ? 11.298 7.732 -16.271 1.00 93.62 105 VAL A CA 1
ATOM 849 C C . VAL A 1 105 ? 12.489 6.874 -15.854 1.00 93.62 105 VAL A C 1
ATOM 851 O O . VAL A 1 105 ? 13.320 7.317 -15.066 1.00 93.62 105 VAL A O 1
ATOM 854 N N . VAL A 1 106 ? 12.570 5.659 -16.394 1.00 88.56 106 VAL A N 1
ATOM 855 C CA . VAL A 1 106 ? 13.614 4.675 -16.049 1.00 88.56 106 VAL A CA 1
ATOM 856 C C . VAL A 1 106 ? 14.776 4.731 -17.035 1.00 88.56 106 VAL A C 1
ATOM 858 O O . VAL A 1 106 ? 15.935 4.586 -16.658 1.00 88.56 106 VAL A O 1
ATOM 861 N N . ARG A 1 107 ? 14.484 4.994 -18.311 1.00 74.94 107 ARG A N 1
ATOM 862 C CA . ARG A 1 107 ? 15.496 5.115 -19.361 1.00 74.94 107 ARG A CA 1
ATOM 863 C C . ARG A 1 107 ? 15.509 6.532 -19.912 1.00 74.94 107 ARG A C 1
ATOM 865 O O . ARG A 1 107 ? 14.505 7.008 -20.442 1.00 74.94 107 ARG A O 1
ATOM 872 N N . LYS A 1 108 ? 16.675 7.171 -19.823 1.00 66.62 108 LYS A N 1
ATOM 873 C CA . LYS A 1 108 ? 16.963 8.468 -20.437 1.00 66.62 108 LYS A CA 1
ATOM 874 C C . LYS A 1 108 ? 18.174 8.318 -21.358 1.00 66.62 108 LYS A C 1
ATOM 876 O O . LYS A 1 108 ? 19.310 8.481 -20.926 1.00 66.62 108 LYS A O 1
ATOM 881 N N . GLU A 1 109 ? 17.931 7.953 -22.613 1.00 70.50 109 GLU A N 1
ATOM 882 C CA . GLU A 1 109 ? 18.949 8.048 -23.667 1.00 70.50 109 GLU A CA 1
ATOM 883 C C . GLU A 1 109 ? 18.946 9.484 -24.220 1.00 70.50 109 GLU A C 1
ATOM 885 O O . GLU A 1 109 ? 17.892 10.106 -24.305 1.00 70.50 109 GLU A O 1
ATOM 890 N N . ILE A 1 110 ? 20.120 10.029 -24.561 1.00 69.25 110 ILE A N 1
ATOM 891 C CA . ILE A 1 110 ? 20.289 11.447 -24.954 1.00 69.25 110 ILE A CA 1
ATOM 892 C C . ILE A 1 110 ? 19.508 11.797 -26.238 1.00 69.25 110 ILE A C 1
ATOM 894 O O . ILE A 1 110 ? 19.139 12.953 -26.417 1.00 69.25 110 ILE A O 1
ATOM 898 N N . ASP A 1 111 ? 19.209 10.803 -27.080 1.00 77.69 111 ASP A N 1
ATOM 899 C CA . ASP A 1 111 ? 18.555 10.959 -28.389 1.00 77.69 111 ASP A CA 1
ATOM 900 C C . ASP A 1 111 ? 17.237 10.164 -28.509 1.00 77.69 111 ASP A C 1
ATOM 902 O O . ASP A 1 111 ? 16.765 9.856 -29.602 1.00 77.69 111 ASP A O 1
ATOM 906 N N . ARG A 1 112 ? 16.637 9.767 -27.378 1.00 79.25 112 ARG A N 1
ATOM 907 C CA . ARG A 1 112 ? 15.319 9.118 -27.367 1.00 79.25 112 ARG A CA 1
ATOM 908 C C . ARG A 1 112 ? 14.380 9.790 -26.390 1.00 79.25 112 ARG A C 1
ATOM 910 O O . ARG A 1 112 ? 14.798 10.320 -25.361 1.00 79.25 112 ARG A O 1
ATOM 917 N N . ASP A 1 113 ? 13.093 9.669 -26.690 1.00 86.50 113 ASP A N 1
ATOM 918 C CA . ASP A 1 113 ? 12.050 10.074 -25.766 1.00 86.50 113 ASP A CA 1
ATOM 919 C C . ASP A 1 113 ? 12.181 9.318 -24.433 1.00 86.50 113 ASP A C 1
ATOM 921 O O . ASP A 1 113 ? 12.490 8.117 -24.418 1.00 86.50 113 ASP A O 1
ATOM 925 N N . PRO A 1 114 ? 11.956 10.006 -23.301 1.00 88.88 114 PRO A N 1
ATOM 926 C CA . PRO A 1 114 ? 11.997 9.381 -21.990 1.00 88.88 114 PRO A CA 1
ATOM 927 C C . PRO A 1 114 ? 10.951 8.268 -21.900 1.00 88.88 114 PRO A C 1
ATOM 929 O O . PRO A 1 114 ? 9.775 8.477 -22.197 1.00 88.88 114 PRO A O 1
ATOM 932 N N . VAL A 1 115 ? 11.373 7.087 -21.445 1.00 91.94 115 VAL A N 1
ATOM 933 C CA . VAL A 1 115 ? 10.481 5.929 -21.303 1.00 91.94 115 VAL A CA 1
ATOM 934 C C . VAL A 1 115 ? 10.133 5.733 -19.833 1.00 91.94 115 VAL A C 1
ATOM 936 O O . VAL A 1 115 ? 11.016 5.597 -18.980 1.00 91.94 115 VAL A O 1
ATOM 939 N N . THR A 1 116 ? 8.834 5.723 -19.535 1.00 95.25 116 THR A N 1
ATOM 940 C CA . THR A 1 116 ? 8.315 5.498 -18.183 1.00 95.25 116 THR A CA 1
ATOM 941 C C . THR A 1 116 ? 8.464 4.039 -17.753 1.00 95.25 116 THR A C 1
ATOM 943 O O . THR A 1 116 ? 8.655 3.142 -18.584 1.00 95.25 116 THR A O 1
ATOM 946 N N . LEU A 1 117 ? 8.355 3.779 -16.450 1.00 95.75 117 LEU A N 1
ATOM 947 C CA . LEU A 1 117 ? 8.399 2.434 -15.885 1.00 95.75 117 LEU A CA 1
ATOM 948 C C . LEU A 1 117 ? 7.347 1.539 -16.545 1.00 95.75 117 LEU A C 1
ATOM 950 O O . LEU A 1 117 ? 7.685 0.465 -17.040 1.00 95.75 117 LEU A O 1
ATOM 954 N N . ILE A 1 118 ? 6.095 1.999 -16.624 1.00 96.00 118 ILE A N 1
ATOM 955 C CA . ILE A 1 118 ? 5.009 1.202 -17.206 1.00 96.00 118 ILE A CA 1
ATOM 956 C C . ILE A 1 118 ? 5.243 0.886 -18.687 1.00 96.00 118 ILE A C 1
ATOM 958 O O . ILE A 1 118 ? 5.029 -0.250 -19.117 1.00 96.00 118 ILE A O 1
ATOM 962 N N . ALA A 1 119 ? 5.749 1.846 -19.466 1.00 94.25 119 ALA A N 1
ATOM 963 C CA . ALA A 1 119 ? 6.081 1.625 -20.871 1.00 94.25 119 ALA A CA 1
ATOM 964 C C . ALA A 1 119 ? 7.233 0.618 -21.018 1.00 94.25 119 ALA A C 1
ATOM 966 O O . ALA A 1 119 ? 7.171 -0.291 -21.850 1.00 94.25 119 ALA A O 1
ATOM 967 N N . THR A 1 120 ? 8.248 0.725 -20.156 1.00 93.94 120 THR A N 1
ATOM 968 C CA . THR A 1 120 ? 9.386 -0.202 -20.122 1.00 93.94 120 THR A CA 1
ATOM 969 C C . THR A 1 120 ? 8.920 -1.623 -19.797 1.00 93.94 120 THR A C 1
ATOM 971 O O . THR A 1 120 ? 9.192 -2.543 -20.569 1.00 93.94 120 THR A O 1
ATOM 974 N N . ILE A 1 121 ? 8.142 -1.807 -18.726 1.00 95.25 121 ILE A N 1
ATOM 975 C CA . ILE A 1 121 ? 7.574 -3.103 -18.322 1.00 95.25 121 ILE A CA 1
ATOM 976 C C . ILE A 1 121 ? 6.721 -3.700 -19.445 1.00 95.25 121 ILE A C 1
ATOM 978 O O . ILE A 1 121 ? 6.920 -4.852 -19.832 1.00 95.25 121 ILE A O 1
ATOM 982 N N . THR A 1 122 ? 5.822 -2.908 -20.031 1.00 94.31 122 THR A N 1
ATOM 983 C CA . THR A 1 122 ? 4.940 -3.362 -21.116 1.00 94.31 122 THR A CA 1
ATOM 984 C C . THR A 1 122 ? 5.749 -3.848 -22.319 1.00 94.31 122 THR A C 1
ATOM 986 O O . THR A 1 122 ? 5.496 -4.939 -22.832 1.00 94.31 122 THR A O 1
ATOM 989 N N . SER A 1 123 ? 6.785 -3.104 -22.725 1.00 92.06 123 SER A N 1
ATOM 990 C CA . SER A 1 123 ? 7.664 -3.488 -23.842 1.00 92.06 123 SER A CA 1
ATOM 991 C C . SER A 1 123 ? 8.422 -4.801 -23.601 1.00 92.06 123 SER A C 1
ATOM 993 O O . SER A 1 123 ? 8.753 -5.519 -24.543 1.00 92.06 123 SER A O 1
ATOM 995 N N . ARG A 1 124 ? 8.677 -5.140 -22.332 1.00 91.56 124 ARG A N 1
ATOM 996 C CA . ARG A 1 124 ? 9.397 -6.346 -21.910 1.00 91.56 124 ARG A CA 1
ATOM 997 C C . ARG A 1 124 ? 8.484 -7.564 -21.770 1.00 91.56 124 ARG A C 1
ATOM 999 O O . ARG A 1 124 ? 8.932 -8.690 -22.008 1.00 91.56 124 ARG A O 1
ATOM 1006 N N . LEU A 1 125 ? 7.233 -7.355 -21.367 1.00 93.12 125 LEU A N 1
ATOM 1007 C CA . LEU A 1 125 ? 6.257 -8.417 -21.117 1.00 93.12 125 LEU A CA 1
ATOM 1008 C C . LEU A 1 125 ? 5.454 -8.795 -22.370 1.00 93.12 125 LEU A C 1
ATOM 1010 O O . LEU A 1 125 ? 5.226 -9.983 -22.599 1.00 93.12 125 LEU A O 1
ATOM 1014 N N . THR A 1 126 ? 5.140 -7.829 -23.239 1.00 94.44 126 THR A N 1
ATOM 1015 C CA . THR A 1 126 ? 4.370 -8.064 -24.477 1.00 94.44 126 THR A CA 1
ATOM 1016 C C . THR A 1 126 ? 4.988 -9.148 -25.378 1.00 94.44 126 THR A C 1
ATOM 1018 O O . THR A 1 126 ? 4.261 -10.050 -25.795 1.00 94.44 126 THR A O 1
ATOM 1021 N N . PRO A 1 127 ? 6.316 -9.180 -25.635 1.00 93.50 127 PRO A N 1
ATOM 1022 C CA . PRO A 1 127 ? 6.928 -10.234 -26.454 1.00 93.50 127 PRO A CA 1
ATOM 1023 C C . PRO A 1 127 ? 6.831 -11.642 -25.848 1.00 93.50 127 PRO A C 1
ATOM 1025 O O . PRO A 1 127 ? 7.044 -12.626 -26.551 1.00 93.50 127 PRO A O 1
ATOM 1028 N N . ARG A 1 128 ? 6.522 -11.754 -24.549 1.00 91.81 128 ARG A N 1
ATOM 1029 C CA . ARG A 1 128 ? 6.275 -13.031 -23.864 1.00 91.81 128 ARG A CA 1
ATOM 1030 C C . ARG A 1 128 ? 4.796 -13.428 -23.849 1.00 91.81 128 ARG A C 1
ATOM 1032 O O . ARG A 1 128 ? 4.452 -14.410 -23.199 1.00 91.81 128 ARG A O 1
ATOM 1039 N N . GLY A 1 129 ? 3.933 -12.683 -24.543 1.00 93.06 129 GLY A N 1
ATOM 1040 C CA . GLY A 1 129 ? 2.492 -12.934 -24.584 1.00 93.06 129 GLY A CA 1
ATOM 1041 C C . GLY A 1 129 ? 1.762 -12.560 -23.293 1.00 93.06 129 GLY A C 1
ATOM 1042 O O . GLY A 1 129 ? 0.655 -13.037 -23.067 1.00 93.06 129 GLY A O 1
ATOM 1043 N N . ILE A 1 130 ? 2.378 -11.740 -22.437 1.00 94.88 130 ILE A N 1
ATOM 1044 C CA . ILE A 1 130 ? 1.761 -11.253 -21.203 1.00 94.88 130 ILE A CA 1
ATOM 1045 C C . ILE A 1 130 ? 1.100 -9.910 -21.505 1.00 94.88 130 ILE A C 1
ATOM 1047 O O . ILE A 1 130 ? 1.780 -8.955 -21.884 1.00 94.88 130 ILE A O 1
ATOM 1051 N N . ASP A 1 131 ? -0.220 -9.857 -21.343 1.00 91.50 131 ASP A N 1
ATOM 1052 C CA . ASP A 1 131 ? -1.016 -8.657 -21.598 1.00 91.50 131 ASP A CA 1
ATOM 1053 C C . ASP A 1 131 ? -0.977 -7.682 -20.411 1.00 91.50 131 ASP A C 1
ATOM 1055 O O . ASP A 1 131 ? -0.925 -8.096 -19.249 1.00 91.50 131 ASP A O 1
ATOM 1059 N N . ALA A 1 132 ? -1.070 -6.383 -20.692 1.00 89.62 132 ALA A N 1
ATOM 1060 C CA . ALA A 1 132 ? -1.078 -5.328 -19.684 1.00 89.62 132 ALA A CA 1
ATOM 1061 C C . ALA A 1 132 ? -2.274 -5.446 -18.724 1.00 89.62 132 ALA A C 1
ATOM 1063 O O . ALA A 1 132 ? -2.145 -5.120 -17.547 1.00 89.62 132 ALA A O 1
ATOM 1064 N N . SER A 1 133 ? -3.419 -5.967 -19.182 1.00 93.25 133 SER A N 1
ATOM 1065 C CA . SER A 1 133 ? -4.595 -6.173 -18.323 1.00 93.25 133 SER A CA 1
ATOM 1066 C C . SER A 1 133 ? -4.439 -7.323 -17.324 1.00 93.25 133 SER A C 1
ATOM 1068 O O . SER A 1 133 ? -5.257 -7.458 -16.420 1.00 93.25 133 SER A O 1
ATOM 1070 N N . SER A 1 134 ? -3.427 -8.179 -17.503 1.00 94.38 134 SER A N 1
ATOM 1071 C CA . SER A 1 134 ? -3.123 -9.283 -16.583 1.00 94.38 134 SER A CA 1
ATOM 1072 C C . SER A 1 134 ? -2.187 -8.878 -15.440 1.00 94.38 134 SER A C 1
ATOM 1074 O O . SER A 1 134 ? -1.892 -9.692 -14.566 1.00 94.38 134 SER A O 1
ATOM 1076 N N . LEU A 1 135 ? -1.714 -7.629 -15.452 1.00 96.19 135 LEU A N 1
ATOM 1077 C CA . LEU A 1 135 ? -0.825 -7.073 -14.444 1.00 96.19 135 LEU A CA 1
ATOM 1078 C C . LEU A 1 135 ? -1.628 -6.622 -13.225 1.00 96.19 135 LEU A C 1
ATOM 1080 O O . LEU A 1 135 ? -2.600 -5.879 -13.351 1.00 96.19 135 LEU A O 1
ATOM 1084 N N . SER A 1 136 ? -1.189 -7.036 -12.040 1.00 97.12 136 SER A N 1
ATOM 1085 C CA . SER A 1 136 ? -1.765 -6.603 -10.768 1.00 97.12 136 SER A CA 1
ATOM 1086 C C . SER A 1 136 ? -0.708 -5.871 -9.962 1.00 97.12 136 SER A C 1
ATOM 1088 O O . SER A 1 136 ? 0.390 -6.385 -9.774 1.00 97.12 136 SER A O 1
ATOM 1090 N N . TRP A 1 137 ? -1.039 -4.677 -9.486 1.00 97.69 137 TRP A N 1
ATOM 1091 C CA . TRP A 1 137 ? -0.129 -3.841 -8.714 1.00 97.69 137 TRP A CA 1
ATOM 1092 C C . TRP A 1 137 ? -0.576 -3.761 -7.266 1.00 97.69 137 TRP A C 1
ATOM 1094 O O . TRP A 1 137 ? -1.769 -3.633 -6.989 1.00 97.69 137 TRP A O 1
ATOM 1104 N N . ASP A 1 138 ? 0.393 -3.763 -6.363 1.00 97.50 138 ASP A N 1
ATOM 1105 C CA . ASP A 1 138 ? 0.181 -3.427 -4.967 1.00 97.50 138 ASP A CA 1
ATOM 1106 C C . ASP A 1 138 ? 1.284 -2.487 -4.460 1.00 97.50 138 ASP A C 1
ATOM 1108 O O . ASP A 1 138 ? 2.351 -2.346 -5.059 1.00 97.50 138 ASP A O 1
ATOM 1112 N N . THR A 1 139 ? 1.022 -1.783 -3.364 1.00 98.38 139 THR A N 1
ATOM 1113 C CA . THR A 1 139 ? 2.017 -0.958 -2.690 1.00 98.38 139 THR A CA 1
ATOM 1114 C C . THR A 1 139 ? 1.754 -0.850 -1.199 1.00 98.38 139 THR A C 1
ATOM 1116 O O . THR A 1 139 ? 0.606 -0.812 -0.749 1.00 98.38 139 THR A O 1
ATOM 1119 N N . TRP A 1 140 ? 2.828 -0.731 -0.428 1.00 98.12 140 TRP A N 1
ATOM 1120 C CA . TRP A 1 140 ? 2.779 -0.467 1.002 1.00 98.12 140 TRP A CA 1
ATOM 1121 C C . TRP A 1 140 ? 3.902 0.471 1.429 1.00 98.12 140 TRP A C 1
ATOM 1123 O O . TRP A 1 140 ? 4.961 0.555 0.809 1.00 98.12 140 TRP A O 1
ATOM 1133 N N . ARG A 1 141 ? 3.657 1.196 2.515 1.00 97.38 141 ARG A N 1
ATOM 1134 C CA . ARG A 1 141 ? 4.565 2.184 3.082 1.00 97.38 141 ARG A CA 1
ATOM 1135 C C . ARG A 1 141 ? 5.382 1.574 4.213 1.00 97.38 141 ARG A C 1
ATOM 1137 O O . ARG A 1 141 ? 4.825 0.986 5.138 1.00 97.38 141 ARG A O 1
ATOM 1144 N N . LEU A 1 142 ? 6.690 1.784 4.169 1.00 95.25 142 LEU A N 1
ATOM 1145 C CA . LEU A 1 142 ? 7.618 1.464 5.247 1.00 95.25 142 LEU A CA 1
ATOM 1146 C C . LEU A 1 142 ? 7.648 2.591 6.292 1.00 95.25 142 LEU A C 1
ATOM 1148 O O . LEU A 1 142 ? 7.277 3.736 6.023 1.00 95.25 142 LEU A O 1
ATOM 1152 N N . GLU A 1 143 ? 8.133 2.291 7.496 1.00 90.38 143 GLU A N 1
ATOM 1153 C CA . GLU A 1 143 ? 8.197 3.268 8.598 1.00 90.38 143 GLU A CA 1
ATOM 1154 C C . GLU A 1 143 ? 9.092 4.476 8.286 1.00 90.38 143 GLU A C 1
ATOM 1156 O O . GLU A 1 143 ? 8.834 5.582 8.755 1.00 90.38 143 GLU A O 1
ATOM 1161 N N . ASN A 1 144 ? 10.104 4.285 7.437 1.00 91.81 144 ASN A N 1
ATOM 1162 C CA . ASN A 1 144 ? 10.999 5.343 6.964 1.00 91.81 144 ASN A CA 1
ATOM 1163 C C . ASN A 1 144 ? 10.354 6.278 5.918 1.00 91.81 144 ASN A C 1
ATOM 1165 O O . ASN A 1 144 ? 10.983 7.243 5.495 1.00 91.81 144 ASN A O 1
ATOM 1169 N N . GLY A 1 145 ? 9.114 6.011 5.497 1.00 92.44 145 GLY A N 1
ATOM 1170 C CA . GLY A 1 145 ? 8.384 6.816 4.521 1.00 92.44 145 GLY A CA 1
ATOM 1171 C C . GLY A 1 145 ? 8.560 6.395 3.061 1.00 92.44 145 GLY A C 1
ATOM 1172 O O . GLY A 1 145 ? 7.831 6.921 2.220 1.00 92.44 145 GLY A O 1
ATOM 1173 N N . ILE A 1 146 ? 9.451 5.442 2.776 1.00 97.12 146 ILE A N 1
ATOM 1174 C CA . ILE A 1 146 ? 9.633 4.847 1.448 1.00 97.12 146 ILE A CA 1
ATOM 1175 C C . ILE A 1 146 ? 8.478 3.884 1.173 1.00 97.12 146 ILE A C 1
ATOM 1177 O O . ILE A 1 146 ? 8.008 3.180 2.069 1.00 97.12 146 ILE A O 1
ATOM 1181 N N . TRP A 1 147 ? 8.018 3.854 -0.070 1.00 98.25 147 TRP A N 1
ATOM 1182 C CA . TRP A 1 147 ? 6.998 2.921 -0.524 1.00 98.25 147 TRP A CA 1
ATOM 1183 C C . TRP A 1 147 ? 7.644 1.742 -1.230 1.00 98.25 147 TRP A C 1
ATOM 1185 O O . TRP A 1 147 ? 8.551 1.920 -2.036 1.00 98.25 147 TRP A O 1
ATOM 1195 N N . THR A 1 148 ? 7.169 0.537 -0.957 1.00 98.50 148 THR A N 1
ATOM 1196 C CA . THR A 1 148 ? 7.433 -0.607 -1.823 1.00 98.50 148 THR A CA 1
ATOM 1197 C C . THR A 1 148 ? 6.295 -0.703 -2.821 1.00 98.50 148 THR A C 1
ATOM 1199 O O . THR A 1 148 ? 5.129 -0.681 -2.431 1.00 98.50 148 THR A O 1
ATOM 1202 N N . VAL A 1 149 ? 6.627 -0.776 -4.102 1.00 98.38 149 VAL A N 1
ATOM 1203 C CA . VAL A 1 149 ? 5.686 -0.998 -5.197 1.00 98.38 149 VAL A CA 1
ATOM 1204 C C . VAL A 1 149 ? 5.952 -2.391 -5.736 1.00 98.38 149 VAL A C 1
ATOM 1206 O O . VAL A 1 149 ? 7.090 -2.722 -6.060 1.00 98.38 149 VAL A O 1
ATOM 1209 N N . GLU A 1 150 ? 4.914 -3.202 -5.818 1.00 98.38 150 GLU A N 1
ATOM 1210 C CA . GLU A 1 150 ? 4.984 -4.594 -6.226 1.00 98.38 150 GLU A CA 1
ATOM 1211 C C . GLU A 1 150 ? 4.105 -4.818 -7.454 1.00 98.38 150 GLU A C 1
ATOM 1213 O O . GLU A 1 150 ? 2.955 -4.385 -7.504 1.00 98.38 150 GLU A O 1
ATOM 1218 N N . LEU A 1 151 ? 4.655 -5.508 -8.447 1.00 98.31 151 LEU A N 1
ATOM 1219 C CA . LEU A 1 151 ? 3.938 -5.969 -9.622 1.00 98.31 151 LEU A CA 1
ATOM 1220 C C . LEU A 1 151 ? 3.860 -7.491 -9.608 1.00 98.31 151 LEU A C 1
ATOM 1222 O O . LEU A 1 151 ? 4.883 -8.177 -9.561 1.00 98.31 151 LEU A O 1
ATOM 1226 N N . HIS A 1 152 ? 2.648 -8.011 -9.748 1.00 98.00 152 HIS A N 1
ATOM 1227 C CA . HIS A 1 152 ? 2.361 -9.411 -10.032 1.00 98.00 152 HIS A CA 1
ATOM 1228 C C . HIS A 1 152 ? 2.014 -9.570 -11.506 1.00 98.00 152 HIS A C 1
ATOM 1230 O O . HIS A 1 152 ? 1.219 -8.807 -12.060 1.00 98.00 152 HIS A O 1
ATOM 1236 N N . TYR A 1 153 ? 2.596 -10.580 -12.145 1.00 96.75 153 TYR A N 1
ATOM 1237 C CA . TYR A 1 153 ? 2.383 -10.860 -13.561 1.00 96.75 153 TYR A CA 1
ATOM 1238 C C . TYR A 1 153 ? 2.399 -12.370 -13.841 1.00 96.75 153 TYR A C 1
ATOM 1240 O O . TYR A 1 153 ? 3.080 -13.121 -13.138 1.00 96.75 153 TYR A O 1
ATOM 1248 N N . PRO A 1 154 ? 1.680 -12.853 -14.868 1.00 95.81 154 PRO A N 1
ATOM 1249 C CA . PRO A 1 154 ? 1.741 -14.255 -15.270 1.00 95.81 154 PRO A CA 1
ATOM 1250 C C . PRO A 1 154 ? 3.162 -14.686 -15.647 1.00 95.81 154 PRO A C 1
ATOM 1252 O O . PRO A 1 154 ? 3.855 -14.010 -16.406 1.00 95.81 154 PRO A O 1
ATOM 1255 N N . HIS A 1 155 ? 3.592 -15.844 -15.154 1.00 91.56 155 HIS A N 1
ATOM 1256 C CA . HIS A 1 155 ? 4.887 -16.438 -15.468 1.00 91.56 155 HIS A CA 1
ATOM 1257 C C . HIS A 1 155 ? 4.732 -17.925 -15.815 1.00 91.56 155 HIS A C 1
ATOM 1259 O O . HIS A 1 155 ? 3.761 -18.571 -15.429 1.00 91.56 155 HIS A O 1
ATOM 1265 N N . THR A 1 156 ? 5.704 -18.508 -16.523 1.00 83.56 156 THR A N 1
ATOM 1266 C CA . THR A 1 156 ? 5.635 -19.892 -17.038 1.00 83.56 156 THR A CA 1
ATOM 1267 C C . THR A 1 156 ? 5.449 -20.969 -15.959 1.00 83.56 156 THR A C 1
ATOM 1269 O O . THR A 1 156 ? 5.076 -22.088 -16.290 1.00 83.56 156 THR A O 1
ATOM 1272 N N . GLY A 1 157 ? 5.688 -20.647 -14.683 1.00 84.81 157 GLY A N 1
ATOM 1273 C CA . GLY A 1 157 ? 5.507 -21.545 -13.536 1.00 84.81 157 GLY A CA 1
ATOM 1274 C C . GLY A 1 157 ? 4.565 -21.022 -12.445 1.00 84.81 157 GLY A C 1
ATOM 1275 O O . GLY A 1 157 ? 4.614 -21.534 -11.332 1.00 84.81 157 GLY A O 1
ATOM 1276 N N . GLY A 1 158 ? 3.750 -19.996 -12.720 1.00 91.06 158 GLY A N 1
ATOM 1277 C CA . GLY A 1 158 ? 2.857 -19.391 -11.728 1.00 91.06 158 GLY A CA 1
ATOM 1278 C C . GLY A 1 158 ? 2.768 -17.875 -11.869 1.00 91.06 158 GLY A C 1
ATOM 1279 O O . GLY A 1 158 ? 2.559 -17.359 -12.964 1.00 91.06 158 GLY A O 1
ATOM 1280 N N . ILE A 1 159 ? 2.926 -17.162 -10.756 1.00 95.31 159 ILE A N 1
ATOM 1281 C CA . ILE A 1 159 ? 2.900 -15.698 -10.708 1.00 95.31 159 ILE A CA 1
ATOM 1282 C C . ILE A 1 159 ? 4.324 -15.210 -10.453 1.00 95.31 159 ILE A C 1
ATOM 1284 O O . ILE A 1 159 ? 4.961 -15.608 -9.480 1.00 95.31 159 ILE A O 1
ATOM 1288 N N . GLY A 1 160 ? 4.834 -14.381 -11.358 1.00 95.12 160 GLY A N 1
ATOM 1289 C CA . GLY A 1 160 ? 6.061 -13.629 -11.154 1.00 95.12 160 GLY A CA 1
ATOM 1290 C C . GLY A 1 160 ? 5.784 -12.391 -10.308 1.00 95.12 160 GLY A C 1
ATOM 1291 O O . GLY A 1 160 ? 4.726 -11.776 -10.430 1.00 95.12 160 GLY A O 1
ATOM 1292 N N . VAL A 1 161 ? 6.750 -12.027 -9.470 1.00 97.38 161 VAL A N 1
ATOM 1293 C CA . VAL A 1 161 ? 6.700 -10.836 -8.615 1.00 97.38 161 VAL A CA 1
ATOM 1294 C C . VAL A 1 161 ? 7.917 -9.971 -8.916 1.00 97.38 161 VAL A C 1
ATOM 1296 O O . VAL A 1 161 ? 9.015 -10.504 -9.078 1.00 97.38 161 VAL A O 1
ATOM 1299 N N . ALA A 1 162 ? 7.715 -8.664 -9.040 1.00 97.56 162 ALA A N 1
ATOM 1300 C CA . ALA A 1 162 ? 8.774 -7.670 -9.170 1.00 97.56 162 ALA A CA 1
ATOM 1301 C C . ALA A 1 162 ? 8.520 -6.520 -8.192 1.00 97.56 162 ALA A C 1
ATOM 1303 O O . ALA A 1 162 ? 7.425 -5.960 -8.180 1.00 97.56 162 ALA A O 1
ATOM 1304 N N . GLN A 1 163 ? 9.520 -6.175 -7.385 1.00 98.31 163 GLN A N 1
ATOM 1305 C CA . GLN A 1 163 ? 9.430 -5.144 -6.355 1.00 98.31 163 GLN A CA 1
ATOM 1306 C C . GLN A 1 163 ? 10.403 -3.985 -6.588 1.00 98.31 163 GLN A C 1
ATOM 1308 O O . GLN A 1 163 ? 11.592 -4.172 -6.870 1.00 98.31 163 GLN A O 1
ATOM 1313 N N . TRP A 1 164 ? 9.909 -2.771 -6.364 1.00 98.19 164 TRP A N 1
ATOM 1314 C CA . TRP A 1 164 ? 10.690 -1.540 -6.376 1.00 98.19 164 TRP A CA 1
ATOM 1315 C C . TRP A 1 164 ? 10.518 -0.770 -5.075 1.00 98.19 164 TRP A C 1
ATOM 1317 O O . TRP A 1 164 ? 9.424 -0.718 -4.516 1.00 98.19 164 TRP A O 1
ATOM 1327 N N . SER A 1 165 ? 11.582 -0.111 -4.626 1.00 98.00 165 SER A N 1
ATOM 1328 C CA . SER A 1 165 ? 11.481 0.937 -3.618 1.00 98.00 165 SER A CA 1
ATOM 1329 C C . SER A 1 165 ? 11.262 2.273 -4.318 1.00 98.00 165 SER A C 1
ATOM 1331 O O . SER A 1 165 ? 11.924 2.591 -5.305 1.00 98.00 165 SER A O 1
ATOM 1333 N N . PHE A 1 166 ? 10.305 3.046 -3.823 1.00 98.38 166 PHE A N 1
ATOM 1334 C CA . PHE A 1 166 ? 9.871 4.306 -4.397 1.00 98.38 166 PHE A CA 1
ATOM 1335 C C . PHE A 1 166 ? 9.862 5.397 -3.329 1.00 98.38 166 PHE A C 1
ATOM 1337 O O . PHE A 1 166 ? 9.185 5.283 -2.302 1.00 98.38 166 PHE A O 1
ATOM 1344 N N . ASP A 1 167 ? 10.599 6.472 -3.587 1.00 97.69 167 ASP A N 1
ATOM 1345 C CA . ASP A 1 167 ? 10.547 7.690 -2.788 1.00 97.69 167 ASP A CA 1
ATOM 1346 C C . ASP A 1 167 ? 9.715 8.752 -3.533 1.00 97.69 167 ASP A C 1
ATOM 1348 O O . ASP A 1 167 ? 10.173 9.301 -4.543 1.00 97.69 167 ASP A O 1
ATOM 1352 N N . PRO A 1 168 ? 8.500 9.080 -3.054 1.00 95.69 168 PRO A N 1
ATOM 1353 C CA . PRO A 1 168 ? 7.637 10.057 -3.710 1.00 95.69 168 PRO A CA 1
ATOM 1354 C C . PRO A 1 168 ? 8.152 11.499 -3.599 1.00 95.69 168 PRO A C 1
ATOM 1356 O O . PRO A 1 168 ? 7.786 12.328 -4.433 1.00 95.69 168 PRO A O 1
ATOM 1359 N N . LEU A 1 169 ? 8.980 11.817 -2.595 1.00 95.19 169 LEU A N 1
ATOM 1360 C CA . LEU A 1 169 ? 9.552 13.155 -2.414 1.00 95.19 169 LEU A CA 1
ATOM 1361 C C . LEU A 1 169 ? 10.697 13.384 -3.397 1.00 95.19 169 LEU A C 1
ATOM 1363 O O . LEU A 1 169 ? 10.747 14.419 -4.060 1.00 95.19 169 LEU A O 1
ATOM 1367 N N . LEU A 1 170 ? 11.592 12.402 -3.511 1.00 95.69 170 LEU A N 1
ATOM 1368 C CA . LEU A 1 170 ? 12.724 12.455 -4.437 1.00 95.69 170 LEU A CA 1
ATOM 1369 C C . LEU A 1 170 ? 12.343 12.065 -5.870 1.00 95.69 170 LEU A C 1
ATOM 1371 O O . LEU A 1 170 ? 13.141 12.271 -6.783 1.00 95.69 170 LEU A O 1
ATOM 1375 N N . ARG A 1 171 ? 11.140 11.508 -6.070 1.00 95.38 171 ARG A N 1
ATOM 1376 C CA . ARG A 1 171 ? 10.698 10.889 -7.330 1.00 95.38 171 ARG A CA 1
ATOM 1377 C C . ARG A 1 171 ? 11.742 9.898 -7.852 1.00 95.38 171 ARG A C 1
ATOM 1379 O O . ARG A 1 171 ? 12.076 9.901 -9.034 1.00 95.38 171 ARG A O 1
ATOM 1386 N N . SER A 1 172 ? 12.276 9.074 -6.954 1.00 94.38 172 SER A N 1
ATOM 1387 C CA . SER A 1 172 ? 13.286 8.066 -7.270 1.00 94.38 172 SER A CA 1
ATOM 1388 C C . SER A 1 172 ? 12.721 6.661 -7.090 1.00 94.38 172 SER A C 1
ATOM 1390 O O . SER A 1 172 ? 11.877 6.417 -6.228 1.00 94.38 172 SER A O 1
ATOM 1392 N N . LEU A 1 173 ? 13.180 5.743 -7.937 1.00 96.00 173 LEU A N 1
ATOM 1393 C CA . LEU A 1 173 ? 12.749 4.352 -7.977 1.00 96.00 173 LEU A CA 1
ATOM 1394 C C . LEU A 1 173 ? 13.991 3.455 -8.049 1.00 96.00 173 LEU A C 1
ATOM 1396 O O . LEU A 1 173 ? 14.902 3.751 -8.821 1.00 96.00 173 LEU A O 1
ATOM 1400 N N . ALA A 1 174 ? 14.036 2.370 -7.275 1.00 95.69 174 ALA A N 1
ATOM 1401 C CA . ALA A 1 174 ? 15.137 1.408 -7.311 1.00 95.69 174 ALA A CA 1
ATOM 1402 C C . ALA A 1 174 ? 14.643 -0.046 -7.278 1.00 95.69 174 ALA A C 1
ATOM 1404 O O . ALA A 1 174 ? 13.696 -0.378 -6.568 1.00 95.69 174 ALA A O 1
ATOM 1405 N N . SER A 1 175 ? 15.306 -0.921 -8.042 1.00 96.56 175 SER A N 1
ATOM 1406 C CA . SER A 1 175 ? 15.033 -2.365 -8.082 1.00 96.56 175 SER A CA 1
ATOM 1407 C C . SER A 1 175 ? 15.337 -3.022 -6.733 1.00 96.56 175 SER A C 1
ATOM 1409 O O . SER A 1 175 ? 16.470 -2.927 -6.256 1.00 96.56 175 SER A O 1
ATOM 1411 N N . MET A 1 176 ? 14.371 -3.732 -6.145 1.00 96.56 176 MET A N 1
ATOM 1412 C CA . MET A 1 176 ? 14.587 -4.518 -4.919 1.00 96.56 176 MET A CA 1
ATOM 1413 C C . MET A 1 176 ? 14.932 -5.984 -5.208 1.00 96.56 176 MET A C 1
ATOM 1415 O O . MET A 1 176 ? 15.637 -6.611 -4.419 1.00 96.56 176 MET A O 1
ATOM 1419 N N . ASP A 1 177 ? 14.489 -6.517 -6.348 1.00 95.38 177 ASP A N 1
ATOM 1420 C CA . ASP A 1 177 ? 14.744 -7.895 -6.768 1.00 95.38 177 ASP A CA 1
ATOM 1421 C C . ASP A 1 177 ? 15.246 -7.991 -8.222 1.00 95.38 177 ASP A C 1
ATOM 1423 O O . ASP A 1 177 ? 15.381 -6.996 -8.942 1.00 95.38 177 ASP A O 1
ATOM 1427 N N . GLU A 1 178 ? 15.579 -9.212 -8.649 1.00 93.56 178 GLU A N 1
ATOM 1428 C CA . GLU A 1 178 ? 16.113 -9.474 -9.990 1.00 93.56 178 GLU A CA 1
ATOM 1429 C C . GLU A 1 178 ? 15.059 -9.303 -11.095 1.00 93.56 178 GLU A C 1
ATOM 1431 O O . GLU A 1 178 ? 15.396 -8.896 -12.206 1.00 93.56 178 GLU A O 1
ATOM 1436 N N . ASN A 1 179 ? 13.779 -9.551 -10.806 1.00 94.81 179 ASN A N 1
ATOM 1437 C CA . ASN A 1 179 ? 12.706 -9.392 -11.787 1.00 94.81 179 ASN A CA 1
ATOM 1438 C C . ASN A 1 179 ? 12.454 -7.907 -12.080 1.00 94.81 179 ASN A C 1
ATOM 1440 O O . ASN A 1 179 ? 12.349 -7.519 -13.243 1.00 94.81 179 ASN A O 1
ATOM 1444 N N . ALA A 1 180 ? 12.425 -7.075 -11.041 1.00 95.69 180 ALA A N 1
ATOM 1445 C CA . ALA A 1 180 ? 12.342 -5.622 -11.107 1.00 95.69 180 ALA A CA 1
ATOM 1446 C C . ALA A 1 180 ? 13.524 -5.023 -11.873 1.00 95.69 180 ALA A C 1
ATOM 1448 O O . ALA A 1 180 ? 13.333 -4.176 -12.750 1.00 95.69 180 ALA A O 1
ATOM 1449 N N . ARG A 1 181 ? 14.732 -5.530 -11.605 1.00 93.06 181 ARG A N 1
ATOM 1450 C CA . ARG A 1 181 ? 15.956 -5.154 -12.319 1.00 93.06 181 ARG A CA 1
ATOM 1451 C C . ARG A 1 181 ? 15.872 -5.476 -13.804 1.00 93.06 181 ARG A C 1
ATOM 1453 O O . ARG A 1 181 ? 16.069 -4.608 -14.654 1.00 93.06 181 ARG A O 1
ATOM 1460 N N . TRP A 1 182 ? 15.510 -6.718 -14.113 1.00 91.25 182 TRP A N 1
ATOM 1461 C CA . TRP A 1 182 ? 15.330 -7.181 -15.480 1.00 91.25 182 TRP A CA 1
ATOM 1462 C C . TRP A 1 182 ? 14.262 -6.359 -16.230 1.00 91.25 182 TRP A C 1
ATOM 1464 O O . TRP A 1 182 ? 14.438 -6.039 -17.411 1.00 91.25 182 TRP A O 1
ATOM 1474 N N . MET A 1 183 ? 13.186 -5.960 -15.543 1.00 92.06 183 MET A N 1
ATOM 1475 C CA . MET A 1 183 ? 12.144 -5.093 -16.096 1.00 92.06 183 MET A CA 1
ATOM 1476 C C . MET A 1 183 ? 12.642 -3.680 -16.401 1.00 92.06 183 MET A C 1
ATOM 1478 O O . MET A 1 183 ? 12.362 -3.183 -17.490 1.00 92.06 183 MET A O 1
ATOM 1482 N N . MET A 1 184 ? 13.402 -3.050 -15.498 1.00 90.31 184 MET A N 1
ATOM 1483 C CA . MET A 1 184 ? 14.005 -1.730 -15.743 1.00 90.31 184 MET A CA 1
ATOM 1484 C C . MET A 1 184 ? 15.112 -1.778 -16.804 1.00 90.31 184 MET A C 1
ATOM 1486 O O . MET A 1 184 ? 15.376 -0.793 -17.497 1.00 90.31 184 MET A O 1
ATOM 1490 N N . GLY A 1 185 ? 15.675 -2.965 -17.034 1.00 80.50 185 GLY A N 1
ATOM 1491 C CA . GLY A 1 185 ? 16.766 -3.168 -17.972 1.00 80.50 185 GLY A CA 1
ATOM 1492 C C . GLY A 1 185 ? 18.107 -2.716 -17.413 1.00 80.50 185 GLY A C 1
ATOM 1493 O O . GLY A 1 185 ? 18.985 -2.397 -18.215 1.00 80.50 185 GLY A O 1
ATOM 1494 N N . ASP A 1 186 ? 18.252 -2.692 -16.086 1.00 73.25 186 ASP A N 1
ATOM 1495 C CA . ASP A 1 186 ? 19.565 -2.556 -15.466 1.00 73.25 186 ASP A CA 1
ATOM 1496 C C . ASP A 1 186 ? 20.380 -3.833 -15.754 1.00 73.25 186 ASP A C 1
ATOM 1498 O O . ASP A 1 186 ? 19.822 -4.927 -15.902 1.00 73.25 186 ASP A O 1
ATOM 1502 N N . ASP A 1 187 ? 21.704 -3.700 -15.839 1.00 58.16 187 ASP A N 1
ATOM 1503 C CA . ASP A 1 187 ? 22.623 -4.833 -16.009 1.00 58.16 187 ASP A CA 1
ATOM 1504 C C . ASP A 1 187 ? 22.449 -5.813 -14.827 1.00 58.16 187 ASP A C 1
ATOM 1506 O O . ASP A 1 187 ? 22.268 -5.342 -13.694 1.00 58.16 187 ASP A O 1
ATOM 1510 N N . PRO A 1 188 ? 22.455 -7.151 -15.031 1.00 58.16 188 PRO A N 1
ATOM 1511 C CA . PRO A 1 188 ? 22.286 -8.086 -13.927 1.00 58.16 188 PRO A CA 1
ATOM 1512 C C . PRO A 1 188 ? 23.355 -7.797 -12.879 1.00 58.16 188 PRO A C 1
ATOM 1514 O O . PRO A 1 188 ? 24.508 -7.520 -13.219 1.00 58.16 188 PRO A O 1
ATOM 1517 N N . SER A 1 189 ? 22.980 -7.860 -11.595 1.00 55.59 189 SER A N 1
ATOM 1518 C CA . SER A 1 189 ? 23.967 -7.711 -10.523 1.00 55.59 189 SER A CA 1
ATOM 1519 C C . SER A 1 189 ? 25.124 -8.662 -10.829 1.00 55.59 189 SER A C 1
ATOM 1521 O O . SER A 1 189 ? 24.847 -9.829 -11.141 1.00 55.59 189 SER A O 1
ATOM 1523 N N . PRO A 1 190 ? 26.392 -8.194 -10.814 1.00 58.22 190 PRO A N 1
ATOM 1524 C CA . PRO A 1 190 ? 27.516 -9.069 -11.082 1.00 58.22 190 PRO A CA 1
ATOM 1525 C C . PRO A 1 190 ? 27.350 -10.252 -10.150 1.00 58.22 190 PRO A C 1
ATOM 1527 O O . PRO A 1 190 ? 27.323 -10.062 -8.930 1.00 58.22 190 PRO A O 1
ATOM 1530 N N . ARG A 1 191 ? 27.128 -11.443 -10.734 1.00 61.72 191 ARG A N 1
ATOM 1531 C CA . ARG A 1 191 ? 26.910 -12.666 -9.963 1.00 61.72 191 ARG A CA 1
ATOM 1532 C C . ARG A 1 191 ? 27.991 -12.655 -8.905 1.00 61.72 191 ARG A C 1
ATOM 1534 O O . ARG A 1 191 ? 29.171 -12.641 -9.260 1.00 61.72 191 ARG A O 1
ATOM 1541 N N . GLN A 1 192 ? 27.609 -12.599 -7.629 1.00 60.22 192 GLN A N 1
ATOM 1542 C CA . GLN A 1 192 ? 28.558 -12.891 -6.575 1.00 60.22 192 GLN A CA 1
ATOM 1543 C C . GLN A 1 192 ? 28.938 -14.340 -6.826 1.00 60.22 192 GLN A C 1
ATOM 1545 O O . GLN A 1 192 ? 28.221 -15.258 -6.436 1.00 60.22 192 GLN A O 1
ATOM 1550 N N . ILE A 1 193 ? 30.019 -14.541 -7.583 1.00 61.06 193 ILE A N 1
ATOM 1551 C CA . ILE A 1 193 ? 30.703 -15.813 -7.655 1.00 61.06 193 ILE A CA 1
ATOM 1552 C C . ILE A 1 193 ? 31.021 -16.043 -6.193 1.00 61.06 193 ILE A C 1
ATOM 1554 O O . ILE A 1 193 ? 31.836 -15.313 -5.620 1.00 61.06 193 ILE A O 1
ATOM 1558 N N . SER A 1 194 ? 30.270 -16.944 -5.559 1.00 66.81 194 SER A N 1
ATOM 1559 C CA . SER A 1 194 ? 30.571 -17.423 -4.224 1.00 66.81 194 SER A CA 1
ATOM 1560 C C . SER A 1 194 ? 32.055 -17.717 -4.271 1.00 66.81 194 SER A C 1
ATOM 1562 O O . SER A 1 194 ? 32.451 -18.607 -5.030 1.00 66.81 194 SER A O 1
ATOM 1564 N N . LYS A 1 195 ? 32.876 -16.894 -3.595 1.00 64.69 195 LYS A N 1
ATOM 1565 C CA . LYS A 1 195 ? 34.317 -17.140 -3.521 1.00 64.69 195 LYS A CA 1
ATOM 1566 C C . LYS A 1 195 ? 34.400 -18.608 -3.141 1.00 64.69 195 LYS A C 1
ATOM 1568 O O . LYS A 1 195 ? 33.803 -18.926 -2.109 1.00 64.69 195 LYS A O 1
ATOM 1573 N N . PRO A 1 196 ? 34.972 -19.494 -3.978 1.00 68.00 196 PRO A N 1
ATOM 1574 C CA . PRO A 1 196 ? 35.056 -20.894 -3.621 1.00 68.00 196 PRO A CA 1
ATOM 1575 C C . PRO A 1 196 ? 35.746 -20.899 -2.270 1.00 68.00 196 PRO A C 1
ATOM 1577 O O . PRO A 1 196 ? 36.903 -20.491 -2.154 1.00 68.00 196 PRO A O 1
ATOM 1580 N N . GLY A 1 197 ? 34.971 -21.195 -1.227 1.00 65.19 197 GLY A N 1
ATOM 1581 C CA . GLY A 1 197 ? 35.512 -21.310 0.103 1.00 65.19 197 GLY A CA 1
ATOM 1582 C C . GLY A 1 197 ? 36.540 -22.407 -0.035 1.00 65.19 197 GLY A C 1
ATOM 1583 O O . GLY A 1 197 ? 36.189 -23.519 -0.429 1.00 65.19 197 GLY A O 1
ATOM 1584 N N . LEU A 1 198 ? 37.808 -22.078 0.192 1.00 67.31 198 LEU A N 1
ATOM 1585 C CA . LEU A 1 198 ? 38.807 -23.096 0.449 1.00 67.31 198 LEU A CA 1
ATOM 1586 C C . LEU A 1 198 ? 38.289 -23.835 1.680 1.00 67.31 198 LEU A C 1
ATOM 1588 O O . LEU A 1 198 ? 38.421 -23.361 2.805 1.00 67.31 198 LEU A O 1
ATOM 1592 N N . VAL A 1 199 ? 37.592 -24.947 1.453 1.00 64.06 199 VAL A N 1
ATOM 1593 C CA . VAL A 1 199 ? 37.306 -25.904 2.507 1.00 64.06 199 VAL A CA 1
ATOM 1594 C C . VAL A 1 199 ? 38.681 -26.410 2.894 1.00 64.06 199 VAL A C 1
ATOM 1596 O O . VAL A 1 199 ? 39.352 -27.036 2.075 1.00 64.06 199 VAL A O 1
ATOM 1599 N N . ALA A 1 200 ? 39.135 -26.064 4.097 1.00 63.66 200 ALA A N 1
ATOM 1600 C CA . ALA A 1 200 ? 40.306 -26.695 4.672 1.00 63.66 200 ALA A CA 1
ATOM 1601 C C . ALA A 1 200 ? 39.985 -28.190 4.755 1.00 63.66 200 ALA A C 1
ATOM 1603 O O . ALA A 1 200 ? 39.227 -28.629 5.617 1.00 63.66 200 ALA A O 1
ATOM 1604 N N . THR A 1 201 ? 40.464 -28.958 3.781 1.00 63.97 201 THR A N 1
ATOM 1605 C CA . THR A 1 201 ? 40.432 -30.408 3.870 1.00 63.97 201 THR A CA 1
ATOM 1606 C C . THR A 1 201 ? 41.378 -30.774 4.997 1.00 63.97 201 THR A C 1
ATOM 1608 O O . THR A 1 201 ? 42.539 -30.366 4.975 1.00 63.97 201 THR A O 1
ATOM 1611 N N . ASP A 1 202 ? 40.878 -31.510 5.980 1.00 67.06 202 ASP A N 1
ATOM 1612 C CA . ASP A 1 202 ? 41.724 -32.125 6.995 1.00 67.06 202 ASP A CA 1
ATOM 1613 C C . ASP A 1 202 ? 42.808 -32.968 6.292 1.00 67.06 202 ASP A C 1
ATOM 1615 O O . ASP A 1 202 ? 42.517 -33.604 5.270 1.00 67.06 202 ASP A O 1
ATOM 1619 N N . SER A 1 203 ? 44.041 -32.975 6.812 1.00 61.91 203 SER A N 1
ATOM 1620 C CA . SER A 1 203 ? 45.253 -33.597 6.219 1.00 61.91 203 SER A CA 1
ATOM 1621 C C . SER A 1 203 ? 45.216 -35.137 6.172 1.00 61.91 203 SER A C 1
ATOM 1623 O O . SER A 1 203 ? 46.228 -35.829 6.244 1.00 61.91 203 SER A O 1
ATOM 1625 N N . THR A 1 204 ? 44.012 -35.702 6.137 1.00 62.41 204 THR A N 1
ATOM 1626 C CA . THR A 1 204 ? 43.744 -37.138 6.044 1.00 62.41 204 THR A CA 1
ATOM 1627 C C . THR A 1 204 ? 42.859 -37.462 4.832 1.00 62.41 204 THR A C 1
ATOM 1629 O O . THR A 1 204 ? 42.455 -38.609 4.643 1.00 62.41 204 THR A O 1
ATOM 1632 N N . HIS A 1 205 ? 42.526 -36.475 3.988 1.00 60.69 205 HIS A N 1
ATOM 1633 C CA . HIS A 1 205 ? 41.689 -36.707 2.813 1.00 60.69 205 HIS A CA 1
ATOM 1634 C C . HIS A 1 205 ? 42.449 -37.542 1.758 1.00 60.69 205 HIS A C 1
ATOM 1636 O O . HIS A 1 205 ? 43.578 -37.205 1.406 1.00 60.69 205 HIS A O 1
ATOM 1642 N N . PRO A 1 206 ? 41.846 -38.596 1.173 1.00 65.06 206 PRO A N 1
ATOM 1643 C CA . PRO A 1 206 ? 42.529 -39.501 0.238 1.00 65.06 206 PRO A CA 1
ATOM 1644 C C . PRO A 1 206 ? 42.990 -38.841 -1.075 1.00 65.06 206 PRO A C 1
ATOM 1646 O O . PRO A 1 206 ? 43.705 -39.464 -1.856 1.00 65.06 206 PRO A O 1
ATOM 1649 N N . SER A 1 207 ? 42.590 -37.592 -1.335 1.00 59.56 207 SER A N 1
ATOM 1650 C CA . SER A 1 207 ? 43.061 -36.792 -2.474 1.00 59.56 207 SER A CA 1
ATOM 1651 C C . SER A 1 207 ? 44.315 -35.966 -2.179 1.00 59.56 207 SER A C 1
ATOM 1653 O O . SER A 1 207 ? 44.783 -35.254 -3.069 1.00 59.56 207 SER A O 1
ATOM 1655 N N . GLU A 1 208 ? 44.847 -36.010 -0.955 1.00 54.50 208 GLU A N 1
ATOM 1656 C CA . GLU A 1 208 ? 46.093 -35.334 -0.614 1.00 54.50 208 GLU A CA 1
ATOM 1657 C C . GLU A 1 208 ? 47.251 -36.010 -1.356 1.00 54.50 208 GLU A C 1
ATOM 1659 O O . GLU A 1 208 ? 47.737 -37.087 -1.000 1.00 54.50 208 GLU A O 1
ATOM 1664 N N . ARG A 1 209 ? 47.681 -35.378 -2.452 1.00 61.56 209 ARG A N 1
ATOM 1665 C CA . ARG A 1 209 ? 48.900 -35.764 -3.156 1.00 61.56 209 ARG A CA 1
ATOM 1666 C C . ARG A 1 209 ? 50.074 -35.413 -2.254 1.00 61.56 209 ARG A C 1
ATOM 1668 O O . ARG A 1 209 ? 50.529 -34.275 -2.259 1.00 61.56 209 ARG A O 1
ATOM 1675 N N . ARG A 1 210 ? 50.571 -36.392 -1.496 1.00 58.38 210 ARG A N 1
ATOM 1676 C CA . ARG A 1 210 ? 51.885 -36.286 -0.858 1.00 58.38 210 ARG A CA 1
ATOM 1677 C C . ARG A 1 210 ? 52.896 -35.998 -1.959 1.00 58.38 210 ARG A C 1
ATOM 1679 O O . ARG A 1 210 ? 53.099 -36.835 -2.840 1.00 58.38 210 ARG A O 1
ATOM 1686 N N . SER A 1 211 ? 53.482 -34.808 -1.940 1.00 56.25 211 SER A N 1
ATOM 1687 C CA . SER A 1 211 ? 54.634 -34.473 -2.766 1.00 56.25 211 SER A CA 1
ATOM 1688 C C . SER A 1 211 ? 55.723 -35.475 -2.407 1.00 56.25 211 SER A C 1
ATOM 1690 O O . SER A 1 211 ? 56.297 -35.425 -1.322 1.00 56.25 211 SER A O 1
ATOM 1692 N N . ALA A 1 212 ? 55.940 -36.455 -3.279 1.00 54.28 212 ALA A N 1
ATOM 1693 C CA . ALA A 1 212 ? 57.027 -37.398 -3.129 1.00 54.28 212 ALA A CA 1
ATOM 1694 C C . ALA A 1 212 ? 58.336 -36.641 -3.376 1.00 54.28 212 ALA A C 1
ATOM 1696 O O . ALA A 1 212 ? 58.808 -36.531 -4.506 1.00 54.28 212 ALA A O 1
ATOM 1697 N N . GLU A 1 213 ? 58.917 -36.097 -2.312 1.00 54.69 213 GLU A N 1
ATOM 1698 C CA . GLU A 1 213 ? 60.347 -35.828 -2.267 1.00 54.69 213 GLU A CA 1
ATOM 1699 C C . GLU A 1 213 ? 61.054 -37.186 -2.325 1.00 54.69 213 GLU A C 1
ATOM 1701 O O . GLU A 1 213 ? 61.144 -37.880 -1.314 1.00 54.69 213 GLU A O 1
ATOM 1706 N N . ASN A 1 214 ? 61.419 -37.615 -3.539 1.00 51.41 214 ASN A N 1
ATOM 1707 C CA . ASN A 1 214 ? 62.584 -38.442 -3.889 1.00 51.41 214 ASN A CA 1
ATOM 1708 C C . ASN A 1 214 ? 62.325 -39.299 -5.135 1.00 51.41 214 ASN A C 1
ATOM 1710 O O . ASN A 1 214 ? 61.884 -40.439 -5.040 1.00 51.41 214 ASN A O 1
ATOM 1714 N N . TYR A 1 215 ? 62.736 -38.771 -6.285 1.00 49.25 215 TYR A N 1
ATOM 1715 C CA . TYR A 1 215 ? 63.415 -39.521 -7.345 1.00 49.25 215 TYR A CA 1
ATOM 1716 C C . TYR A 1 215 ? 64.504 -38.552 -7.833 1.00 49.25 215 TYR A C 1
ATOM 1718 O O . TYR A 1 215 ? 64.203 -37.475 -8.327 1.00 49.25 215 TYR A O 1
ATOM 1726 N N . GLY A 1 216 ? 65.773 -38.733 -7.475 1.00 40.28 216 GLY A N 1
ATOM 1727 C CA . GLY A 1 216 ? 66.589 -39.830 -7.973 1.00 40.28 216 GLY A CA 1
ATOM 1728 C C . GLY A 1 216 ? 67.117 -39.417 -9.343 1.00 40.28 216 GLY A C 1
ATOM 1729 O O . GLY A 1 216 ? 66.424 -39.587 -10.339 1.00 40.28 216 GLY A O 1
ATOM 1730 N N . ALA A 1 217 ? 68.308 -38.816 -9.367 1.00 49.41 217 ALA A N 1
ATOM 1731 C CA . ALA A 1 217 ? 69.012 -38.424 -10.579 1.00 49.41 217 ALA A CA 1
ATOM 1732 C C . ALA A 1 217 ? 69.124 -39.618 -11.542 1.00 49.41 217 ALA A C 1
ATOM 1734 O O . ALA A 1 217 ? 69.896 -40.544 -11.302 1.00 49.41 217 ALA A O 1
ATOM 1735 N N . ALA A 1 218 ? 68.348 -39.587 -12.622 1.00 41.38 218 ALA A N 1
ATOM 1736 C CA . ALA A 1 218 ? 68.510 -40.472 -13.760 1.00 41.38 218 ALA A CA 1
ATOM 1737 C C . ALA A 1 218 ? 68.985 -39.620 -14.937 1.00 41.38 218 ALA A C 1
ATOM 1739 O O . ALA A 1 218 ? 68.213 -38.897 -15.565 1.00 41.38 218 ALA A O 1
ATOM 1740 N N . THR A 1 219 ? 70.292 -39.682 -15.180 1.00 46.34 219 THR A N 1
ATOM 1741 C CA . THR A 1 219 ? 70.929 -39.278 -16.430 1.00 46.34 219 THR A CA 1
ATOM 1742 C C . THR A 1 219 ? 70.253 -40.038 -17.568 1.00 46.34 219 THR A C 1
ATOM 1744 O O . THR A 1 219 ? 70.412 -41.252 -17.665 1.00 46.34 219 THR A O 1
ATOM 1747 N N . LEU A 1 220 ? 69.481 -39.339 -18.399 1.00 46.69 220 LEU A N 1
ATOM 1748 C CA . LEU A 1 220 ? 68.974 -39.873 -19.658 1.00 46.69 220 LEU A CA 1
ATOM 1749 C C . LEU A 1 220 ? 69.853 -39.358 -20.793 1.00 46.69 220 LEU A C 1
ATOM 1751 O O . LEU A 1 220 ? 70.070 -38.155 -20.944 1.00 46.69 220 LEU A O 1
ATOM 1755 N N . GLU A 1 221 ? 70.405 -40.329 -21.513 1.00 42.50 221 GLU A N 1
ATOM 1756 C CA . GLU A 1 221 ? 71.246 -40.184 -22.688 1.00 42.50 221 GLU A CA 1
ATOM 1757 C C . GLU A 1 221 ? 70.575 -39.355 -23.781 1.00 42.50 221 GLU A C 1
ATOM 1759 O O . GLU A 1 221 ? 69.356 -39.315 -23.951 1.00 42.50 221 GLU A O 1
ATOM 1764 N N . LYS A 1 222 ? 71.440 -38.653 -24.502 1.00 48.78 222 LYS A N 1
ATOM 1765 C CA . LYS A 1 222 ? 71.119 -37.647 -25.496 1.00 48.78 222 LYS A CA 1
ATOM 1766 C C . LYS A 1 222 ? 71.072 -38.313 -26.868 1.00 48.78 222 LYS A C 1
ATOM 1768 O O . LYS A 1 222 ? 72.021 -38.177 -27.631 1.00 48.78 222 LYS A O 1
ATOM 1773 N N . ASP A 1 223 ? 69.967 -38.982 -27.175 1.00 38.28 223 ASP A N 1
ATOM 1774 C CA . ASP A 1 223 ? 69.738 -39.545 -28.506 1.00 38.28 223 ASP A CA 1
ATOM 1775 C C . ASP A 1 223 ? 68.752 -38.680 -29.300 1.00 38.28 223 ASP A C 1
ATOM 1777 O O . ASP A 1 223 ? 67.540 -38.709 -29.114 1.00 38.28 223 ASP A O 1
ATOM 1781 N N . HIS A 1 224 ? 69.354 -37.855 -30.157 1.00 45.94 224 HIS A N 1
ATOM 1782 C CA . HIS A 1 224 ? 68.976 -37.641 -31.554 1.00 45.94 224 HIS A CA 1
ATOM 1783 C C . HIS A 1 224 ? 67.470 -37.641 -31.894 1.00 45.94 224 HIS A C 1
ATOM 1785 O O . HIS A 1 224 ? 66.900 -38.663 -32.270 1.00 45.94 224 HIS A O 1
ATOM 1791 N N . PHE A 1 225 ? 66.871 -36.448 -31.904 1.00 34.81 225 PHE A N 1
ATOM 1792 C CA . PHE A 1 225 ? 65.855 -36.101 -32.897 1.00 34.81 225 PHE A CA 1
ATOM 1793 C C . PHE A 1 225 ? 66.222 -34.750 -33.511 1.00 34.81 225 PHE A C 1
ATOM 1795 O O . PHE A 1 225 ? 66.259 -33.729 -32.827 1.00 34.81 225 PHE A O 1
ATOM 1802 N N . ASP A 1 226 ? 66.596 -34.835 -34.782 1.00 41.78 226 ASP A N 1
ATOM 1803 C CA . ASP A 1 226 ? 66.933 -33.754 -35.699 1.00 41.78 226 ASP A CA 1
ATOM 1804 C C . ASP A 1 226 ? 65.640 -33.154 -36.288 1.00 41.78 226 ASP A C 1
ATOM 1806 O O . ASP A 1 226 ? 64.615 -33.839 -36.349 1.00 41.78 226 ASP A O 1
ATOM 1810 N N . ASP A 1 227 ? 65.739 -31.905 -36.743 1.00 49.16 227 ASP A N 1
ATOM 1811 C CA . ASP A 1 227 ? 64.762 -31.130 -37.527 1.00 49.16 227 ASP A CA 1
ATOM 1812 C C . ASP A 1 227 ? 63.413 -30.762 -36.885 1.00 49.16 227 ASP A C 1
ATOM 1814 O O . ASP A 1 227 ? 62.393 -31.402 -37.130 1.00 49.16 227 ASP A O 1
ATOM 1818 N N . PHE A 1 228 ? 63.377 -29.613 -36.198 1.00 37.44 228 PHE A N 1
ATOM 1819 C CA . PHE A 1 228 ? 62.282 -28.642 -36.339 1.00 37.44 228 PHE A CA 1
ATOM 1820 C C . PHE A 1 228 ? 62.846 -27.214 -36.254 1.00 37.44 228 PHE A C 1
ATOM 1822 O O . PHE A 1 228 ? 63.589 -26.890 -35.329 1.00 37.44 228 PHE A O 1
ATOM 1829 N N . ASP A 1 229 ? 62.504 -26.408 -37.260 1.00 43.94 229 ASP A N 1
ATOM 1830 C CA . ASP A 1 229 ? 63.006 -25.063 -37.549 1.00 43.94 229 ASP A CA 1
ATOM 1831 C C . ASP A 1 229 ? 63.045 -24.095 -36.349 1.00 43.94 229 ASP A C 1
ATOM 1833 O O . ASP A 1 229 ? 62.080 -23.930 -35.599 1.00 43.94 229 ASP A O 1
ATOM 1837 N N . ASP A 1 230 ? 64.178 -23.395 -36.249 1.00 43.59 230 ASP A N 1
ATOM 1838 C CA . ASP A 1 230 ? 64.461 -22.256 -35.373 1.00 43.59 230 ASP A CA 1
ATOM 1839 C C . ASP A 1 230 ? 63.594 -21.036 -35.773 1.00 43.59 230 ASP A C 1
ATOM 1841 O O . ASP A 1 230 ? 64.024 -20.148 -36.513 1.00 43.59 230 ASP A O 1
ATOM 1845 N N . GLU A 1 231 ? 62.367 -20.940 -35.255 1.00 48.41 231 GLU A N 1
ATOM 1846 C CA . GLU A 1 231 ? 61.688 -19.645 -35.115 1.00 48.41 231 GLU A CA 1
ATOM 1847 C C . GLU A 1 231 ? 61.929 -19.091 -33.706 1.00 48.41 231 GLU A C 1
ATOM 1849 O O . GLU A 1 231 ? 61.371 -19.548 -32.707 1.00 48.41 231 GLU A O 1
ATOM 1854 N N . LYS A 1 232 ? 62.784 -18.065 -33.631 1.00 43.59 232 LYS A N 1
ATOM 1855 C CA . LYS A 1 232 ? 62.968 -17.231 -32.439 1.00 43.59 232 LYS A CA 1
ATOM 1856 C C . LYS A 1 232 ? 61.642 -16.580 -32.038 1.00 43.59 232 LYS A C 1
ATOM 1858 O O . LYS A 1 232 ? 61.282 -15.528 -32.564 1.00 43.59 232 LYS A O 1
ATOM 1863 N N . PHE A 1 233 ? 60.978 -17.135 -31.035 1.00 37.16 233 PHE A N 1
ATOM 1864 C CA . PHE A 1 233 ? 59.995 -16.399 -30.252 1.00 37.16 233 PHE A CA 1
ATOM 1865 C C . PHE A 1 233 ? 60.726 -15.688 -29.109 1.00 37.16 233 PHE A C 1
ATOM 1867 O O . PHE A 1 233 ? 61.130 -16.301 -28.123 1.00 37.16 233 PHE A O 1
ATOM 1874 N N . GLU A 1 234 ? 60.940 -14.381 -29.266 1.00 45.47 234 GLU A N 1
ATOM 1875 C CA . GLU A 1 234 ? 61.257 -13.493 -28.146 1.00 45.47 234 GLU A CA 1
ATOM 1876 C C . GLU A 1 234 ? 60.064 -13.531 -27.177 1.00 45.47 234 GLU A C 1
ATOM 1878 O O . GLU A 1 234 ? 58.974 -13.050 -27.492 1.00 45.47 234 GLU A O 1
ATOM 1883 N N . GLU A 1 235 ? 60.243 -14.136 -26.001 1.00 49.06 235 GLU A N 1
ATOM 1884 C CA . GLU A 1 235 ? 59.287 -14.024 -24.901 1.00 49.06 235 GLU A CA 1
ATOM 1885 C C . GLU A 1 235 ? 59.290 -12.579 -24.379 1.00 49.06 235 GLU A C 1
ATOM 1887 O O . GLU A 1 235 ? 60.023 -12.221 -23.451 1.00 49.06 235 GLU A O 1
ATOM 1892 N N . GLU A 1 236 ? 58.443 -11.723 -24.953 1.00 48.81 236 GLU A N 1
ATOM 1893 C CA . GLU A 1 236 ? 58.076 -10.465 -24.309 1.00 48.81 236 GLU A CA 1
ATOM 1894 C C . GLU A 1 236 ? 57.359 -10.785 -22.991 1.00 48.81 236 GLU A C 1
ATOM 1896 O O . GLU A 1 236 ? 56.195 -11.186 -22.948 1.00 48.81 236 GLU A O 1
ATOM 1901 N N . LYS A 1 237 ? 58.068 -10.589 -21.875 1.00 46.53 237 LYS A N 1
ATOM 1902 C CA . LYS A 1 237 ? 57.470 -10.521 -20.539 1.00 46.53 237 LYS A CA 1
ATOM 1903 C C . LYS A 1 237 ? 56.443 -9.391 -20.510 1.00 46.53 237 LYS A C 1
ATOM 1905 O O . LYS A 1 237 ? 56.781 -8.241 -20.230 1.00 46.53 237 LYS A O 1
ATOM 1910 N N . ILE A 1 238 ? 55.176 -9.724 -20.731 1.00 49.62 238 ILE A N 1
ATOM 1911 C CA . ILE A 1 238 ? 54.061 -8.813 -20.485 1.00 49.62 238 ILE A CA 1
ATOM 1912 C C . ILE A 1 238 ? 53.947 -8.636 -18.967 1.00 49.62 238 ILE A C 1
ATOM 1914 O O . ILE A 1 238 ? 53.361 -9.456 -18.258 1.00 49.62 238 ILE A O 1
ATOM 1918 N N . ALA A 1 239 ? 54.549 -7.569 -18.444 1.00 59.38 239 ALA A N 1
ATOM 1919 C CA . ALA A 1 239 ? 54.273 -7.124 -17.087 1.00 59.38 239 ALA A CA 1
ATOM 1920 C C . ALA A 1 239 ? 52.785 -6.737 -16.997 1.00 59.38 239 ALA A C 1
ATOM 1922 O O . ALA A 1 239 ? 52.288 -6.053 -17.897 1.00 59.38 239 ALA A O 1
ATOM 1923 N N . PRO A 1 240 ? 52.056 -7.125 -15.935 1.00 48.78 240 PRO A N 1
ATOM 1924 C CA . PRO A 1 240 ? 50.685 -6.675 -15.755 1.00 48.78 240 PRO A CA 1
ATOM 1925 C C . PRO A 1 240 ? 50.683 -5.147 -15.652 1.00 48.78 240 PRO A C 1
ATOM 1927 O O . PRO A 1 240 ? 51.213 -4.566 -14.702 1.00 48.78 240 PRO A O 1
ATOM 1930 N N . LEU A 1 241 ? 50.104 -4.494 -16.661 1.00 53.28 241 LEU A N 1
ATOM 1931 C CA . LEU A 1 241 ? 49.839 -3.062 -16.664 1.00 53.28 241 LEU A CA 1
ATOM 1932 C C . LEU A 1 241 ? 48.780 -2.780 -15.599 1.00 53.28 241 LEU A C 1
ATOM 1934 O O . LEU A 1 241 ? 47.581 -2.779 -15.860 1.00 53.28 241 LEU A O 1
ATOM 1938 N N . VAL A 1 242 ? 49.235 -2.540 -14.371 1.00 54.59 242 VAL A N 1
ATOM 1939 C CA . VAL A 1 242 ? 48.439 -1.798 -13.398 1.00 54.59 242 VAL A CA 1
ATOM 1940 C C . VAL A 1 242 ? 48.068 -0.463 -14.053 1.00 54.59 242 VAL A C 1
ATOM 1942 O O . VAL A 1 242 ? 48.976 0.241 -14.511 1.00 54.59 242 VAL A O 1
ATOM 1945 N N . PRO A 1 243 ? 46.776 -0.096 -14.157 1.00 55.50 243 PRO A N 1
ATOM 1946 C CA . PRO A 1 243 ? 46.409 1.212 -14.668 1.00 55.50 243 PRO A CA 1
ATOM 1947 C C . PRO A 1 243 ? 47.002 2.243 -13.710 1.00 55.50 243 PRO A C 1
ATOM 1949 O O . PRO A 1 243 ? 46.557 2.399 -12.573 1.00 55.50 243 PRO A O 1
ATOM 1952 N N . ARG A 1 244 ? 48.079 2.906 -14.139 1.00 54.09 244 ARG A N 1
ATOM 1953 C CA . ARG A 1 244 ? 48.620 4.049 -13.411 1.00 54.09 244 ARG A CA 1
ATOM 1954 C C . ARG A 1 244 ? 47.551 5.127 -13.495 1.00 54.09 244 ARG A C 1
ATOM 1956 O O . ARG A 1 244 ? 47.126 5.458 -14.601 1.00 54.09 244 ARG A O 1
ATOM 1963 N N . LEU A 1 245 ? 47.104 5.636 -12.344 1.00 47.78 245 LEU A N 1
ATOM 1964 C CA . LEU A 1 245 ? 46.274 6.836 -12.302 1.00 47.78 245 LEU A CA 1
ATOM 1965 C C . LEU A 1 245 ? 46.928 7.872 -13.215 1.00 47.78 245 LEU A C 1
ATOM 1967 O O . LEU A 1 245 ? 48.108 8.184 -13.037 1.00 47.78 245 LEU A O 1
ATOM 1971 N N . ALA A 1 246 ? 46.183 8.321 -14.225 1.00 51.50 246 ALA A N 1
ATOM 1972 C CA . ALA A 1 246 ? 46.652 9.315 -15.168 1.00 51.50 246 ALA A CA 1
ATOM 1973 C C . ALA A 1 246 ? 47.141 10.527 -14.370 1.00 51.50 246 ALA A C 1
ATOM 1975 O O . ALA A 1 246 ? 46.359 11.212 -13.710 1.00 51.50 246 ALA A O 1
ATOM 1976 N N . VAL A 1 247 ? 48.455 10.747 -14.395 1.00 52.34 247 VAL A N 1
ATOM 1977 C CA . VAL A 1 247 ? 49.049 12.003 -13.954 1.00 52.34 247 VAL A CA 1
ATOM 1978 C C . VAL A 1 247 ? 48.392 13.081 -14.803 1.00 52.34 247 VAL A C 1
ATOM 1980 O O . VAL A 1 247 ? 48.393 12.986 -16.031 1.00 52.34 247 VAL A O 1
ATOM 1983 N N . ILE A 1 248 ? 47.774 14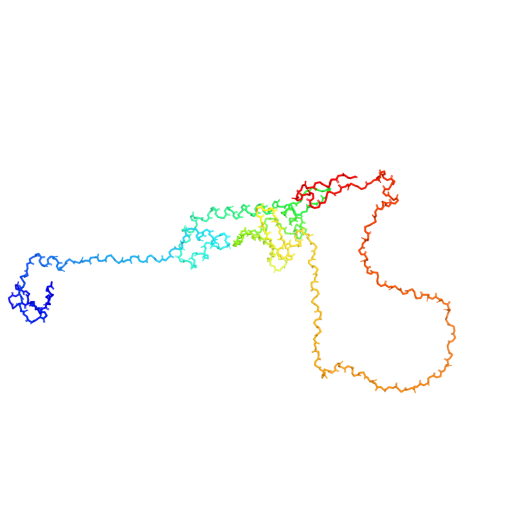.052 -14.136 1.00 49.75 248 ILE A N 1
ATOM 1984 C CA . ILE A 1 248 ? 47.145 15.213 -14.759 1.00 49.75 248 ILE A CA 1
ATOM 1985 C C . ILE A 1 248 ? 48.229 15.893 -15.605 1.00 49.75 248 ILE A C 1
ATOM 1987 O O . ILE A 1 248 ? 49.151 16.495 -15.062 1.00 49.75 248 ILE A O 1
ATOM 1991 N N . ARG A 1 249 ? 48.175 15.715 -16.929 1.00 51.03 249 ARG A N 1
ATOM 1992 C CA . ARG A 1 249 ? 49.029 16.442 -17.873 1.00 51.03 249 ARG A CA 1
ATOM 1993 C C . ARG A 1 249 ? 48.467 17.851 -18.013 1.00 51.03 249 ARG A C 1
ATOM 1995 O O . ARG A 1 249 ? 47.274 18.010 -18.259 1.00 51.03 249 ARG A O 1
ATOM 2002 N N . GLU A 1 250 ? 49.323 18.850 -17.824 1.00 56.97 250 GLU A N 1
ATOM 2003 C CA . GLU A 1 250 ? 48.952 20.268 -17.909 1.00 56.97 250 GLU A CA 1
ATOM 2004 C C . GLU A 1 250 ? 48.773 20.761 -19.354 1.00 56.97 250 GLU A C 1
ATOM 2006 O O . GLU A 1 250 ? 48.127 21.785 -19.563 1.00 56.97 250 GLU A O 1
ATOM 2011 N N . GLU A 1 251 ? 49.263 20.026 -20.356 1.00 54.84 251 GLU A N 1
ATOM 2012 C CA . GLU A 1 251 ? 49.198 20.441 -21.762 1.00 54.84 251 GLU A CA 1
ATOM 2013 C C . GLU A 1 251 ? 48.170 19.623 -22.571 1.00 54.84 251 GLU A C 1
ATOM 2015 O O . GLU A 1 251 ? 48.079 18.401 -22.392 1.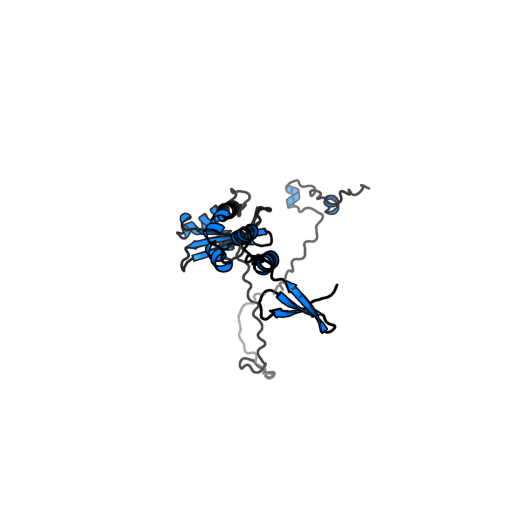00 54.84 251 GLU A O 1
ATOM 2020 N N . PRO A 1 252 ? 47.365 20.280 -23.432 1.00 57.22 252 PRO A N 1
ATOM 2021 C CA . PRO A 1 252 ? 46.349 19.622 -24.250 1.00 57.22 252 PRO A CA 1
ATOM 2022 C C . PRO A 1 252 ? 46.975 18.769 -25.363 1.00 57.22 252 PRO A C 1
ATOM 2024 O O . PRO A 1 252 ? 47.985 19.146 -25.950 1.00 57.22 252 PRO A O 1
ATOM 2027 N N . ASP A 1 253 ? 46.344 17.631 -25.661 1.00 64.06 253 ASP A N 1
ATOM 2028 C CA . ASP A 1 253 ? 46.778 16.691 -26.703 1.00 64.06 253 ASP A CA 1
ATOM 2029 C C . ASP A 1 253 ? 46.641 17.293 -28.118 1.00 64.06 253 ASP A C 1
ATOM 2031 O O . ASP A 1 253 ? 45.785 18.155 -28.359 1.00 64.06 253 ASP A O 1
ATOM 2035 N N . ASP A 1 254 ? 47.445 16.817 -29.073 1.00 60.03 254 ASP A N 1
ATOM 2036 C CA . ASP A 1 254 ? 47.532 17.364 -30.441 1.00 60.03 254 ASP A CA 1
ATOM 2037 C C . ASP A 1 254 ? 46.193 17.297 -31.203 1.00 60.03 254 ASP A C 1
ATOM 2039 O O . ASP A 1 254 ? 45.935 18.094 -32.112 1.00 60.03 254 ASP A O 1
ATOM 2043 N N . GLU A 1 255 ? 45.312 16.371 -30.819 1.00 61.22 255 GLU A N 1
ATOM 2044 C CA . GLU A 1 255 ? 43.952 16.256 -31.353 1.00 61.22 255 GLU A CA 1
ATOM 2045 C C . GLU A 1 255 ? 43.035 17.395 -30.871 1.00 61.22 255 GLU A C 1
ATOM 2047 O O . GLU A 1 255 ? 42.271 17.935 -31.667 1.00 61.22 255 GLU A O 1
ATOM 2052 N N . ALA A 1 256 ? 43.167 17.847 -29.617 1.00 59.62 256 ALA A N 1
ATOM 2053 C CA . ALA A 1 256 ? 42.349 18.926 -29.050 1.00 59.62 256 ALA A CA 1
ATOM 2054 C C . ALA A 1 256 ? 42.734 20.319 -29.590 1.00 59.62 256 ALA A C 1
ATOM 2056 O O . ALA A 1 256 ? 41.883 21.207 -29.689 1.00 59.62 256 ALA A O 1
ATOM 2057 N N . SER A 1 257 ? 43.996 20.509 -29.996 1.00 64.75 257 SER A N 1
ATOM 2058 C CA . SER A 1 257 ? 44.450 21.751 -30.644 1.00 64.75 257 SER A CA 1
ATOM 2059 C C . SER A 1 257 ? 43.855 21.951 -32.043 1.00 64.75 257 SER A C 1
ATOM 2061 O O . SER A 1 257 ? 43.658 23.093 -32.464 1.00 64.75 257 SER A O 1
ATOM 2063 N N . ARG A 1 258 ? 43.529 20.869 -32.770 1.00 68.12 258 ARG A N 1
ATOM 2064 C CA . ARG A 1 258 ? 42.908 20.956 -34.108 1.00 68.12 258 ARG A CA 1
ATOM 2065 C C . ARG A 1 258 ? 41.475 21.485 -34.060 1.00 68.12 258 ARG A C 1
ATOM 2067 O O . ARG A 1 258 ? 41.060 22.157 -35.000 1.00 68.12 258 ARG A O 1
ATOM 2074 N N . ASP A 1 259 ? 40.784 21.272 -32.943 1.00 67.00 259 ASP A N 1
ATOM 2075 C CA . ASP A 1 259 ? 39.439 21.796 -32.678 1.00 67.00 259 ASP A CA 1
ATOM 2076 C C . ASP A 1 259 ? 39.444 23.237 -32.121 1.00 67.00 259 ASP A C 1
ATOM 2078 O O . ASP A 1 259 ? 38.405 23.768 -31.728 1.00 67.00 259 ASP A O 1
ATOM 2082 N N . GLY A 1 260 ? 40.604 23.911 -32.103 1.00 65.38 260 GLY A N 1
ATOM 2083 C CA . GLY A 1 260 ? 40.723 25.323 -31.714 1.00 65.38 260 GLY A CA 1
ATOM 2084 C C . GLY A 1 260 ? 40.658 25.577 -30.204 1.00 65.38 260 GLY A C 1
ATOM 2085 O O . GLY A 1 260 ? 40.458 26.716 -29.776 1.00 65.38 260 GLY A O 1
ATOM 2086 N N . ILE A 1 261 ? 40.834 24.538 -29.385 1.00 59.12 261 ILE A N 1
ATOM 2087 C CA . ILE A 1 261 ? 40.778 24.627 -27.924 1.00 59.12 261 ILE A CA 1
ATOM 2088 C C . ILE A 1 261 ? 42.161 25.032 -27.404 1.00 59.12 261 ILE A C 1
ATOM 2090 O O . ILE A 1 261 ? 43.061 24.209 -27.271 1.00 59.12 261 ILE A O 1
ATOM 2094 N N . THR A 1 262 ? 42.336 26.319 -27.103 1.00 63.53 262 THR A N 1
ATOM 2095 C CA . THR A 1 262 ? 43.626 26.880 -26.658 1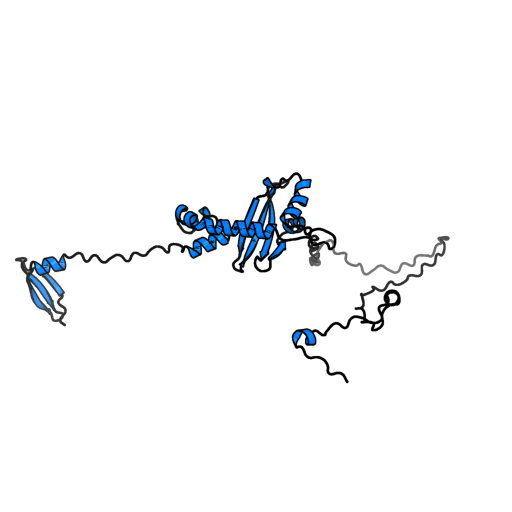.00 63.53 262 THR A CA 1
ATOM 2096 C C . THR A 1 262 ? 43.863 26.784 -25.148 1.00 63.53 262 THR A C 1
ATOM 2098 O O . THR A 1 262 ? 44.993 26.945 -24.697 1.00 63.53 262 THR A O 1
ATOM 2101 N N . ALA A 1 263 ? 42.822 26.511 -24.356 1.00 63.88 263 ALA A N 1
ATOM 2102 C CA . ALA A 1 263 ? 42.917 26.237 -22.924 1.00 63.88 263 ALA A CA 1
ATOM 2103 C C . ALA A 1 263 ? 41.662 25.503 -22.427 1.00 63.88 263 ALA A C 1
ATOM 2105 O O . ALA A 1 263 ? 40.569 25.659 -22.978 1.00 63.88 263 ALA A O 1
ATOM 2106 N N . ARG A 1 264 ? 41.796 24.724 -21.348 1.00 64.62 264 ARG A N 1
ATOM 2107 C CA . ARG A 1 264 ? 40.648 24.089 -20.686 1.00 64.62 264 ARG A CA 1
ATOM 2108 C C . ARG A 1 264 ? 39.831 25.133 -19.916 1.00 64.62 264 ARG A C 1
ATOM 2110 O O . ARG A 1 264 ? 40.393 26.024 -19.284 1.00 64.62 264 ARG A O 1
ATOM 2117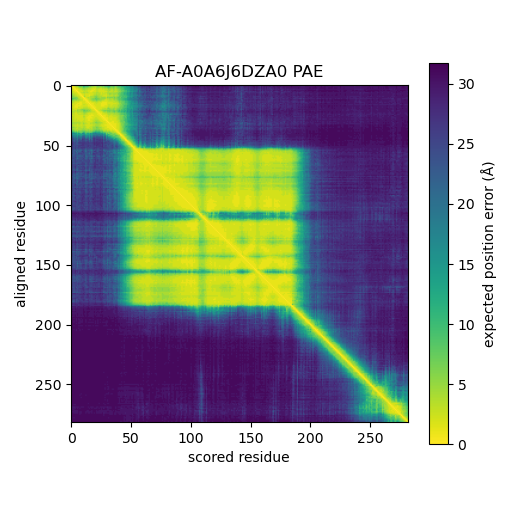 N N . ALA A 1 265 ? 38.505 24.992 -19.922 1.00 61.59 265 ALA A N 1
ATOM 2118 C CA . ALA A 1 265 ? 37.614 25.804 -19.096 1.00 61.59 265 ALA A CA 1
ATOM 2119 C C . ALA A 1 265 ? 38.013 25.702 -17.610 1.00 61.59 265 ALA A C 1
ATOM 2121 O O . ALA A 1 265 ? 38.104 24.599 -17.064 1.00 61.59 265 ALA A O 1
ATOM 2122 N N . LYS A 1 266 ? 38.274 26.848 -16.968 1.00 66.25 266 LYS A N 1
ATOM 2123 C CA . LYS A 1 266 ? 38.684 26.938 -15.560 1.00 66.25 266 LYS A CA 1
ATOM 2124 C C . LYS A 1 266 ? 37.509 26.517 -14.676 1.00 66.25 266 LYS A C 1
ATOM 2126 O O . LYS A 1 266 ? 36.551 27.267 -14.513 1.00 66.25 266 LYS A O 1
ATOM 2131 N N . VAL A 1 267 ? 37.558 25.288 -14.167 1.00 72.44 267 VAL A N 1
ATOM 2132 C CA . VAL A 1 267 ? 36.542 24.765 -13.247 1.00 72.44 267 VAL A CA 1
ATOM 2133 C C . VAL A 1 267 ? 36.807 25.370 -11.864 1.00 72.44 267 VAL A C 1
ATOM 2135 O O . VAL A 1 267 ? 37.946 25.271 -11.400 1.00 72.44 267 VAL A O 1
ATOM 2138 N N . PRO A 1 268 ? 35.811 26.003 -11.217 1.00 71.81 268 PRO A N 1
ATOM 2139 C CA . PRO A 1 268 ? 35.977 26.550 -9.878 1.00 71.81 268 PRO A CA 1
ATOM 2140 C C . PRO A 1 268 ? 36.366 25.453 -8.894 1.00 71.81 268 PRO A C 1
ATOM 2142 O O . PRO A 1 268 ? 35.901 24.313 -8.998 1.00 71.81 268 PRO A O 1
ATOM 2145 N N . SER A 1 269 ? 37.210 25.797 -7.928 1.00 77.75 269 SER A N 1
ATOM 2146 C CA . SER A 1 269 ? 37.540 24.852 -6.867 1.00 77.75 269 SER A CA 1
ATOM 2147 C C . SER A 1 269 ? 36.309 24.570 -5.999 1.00 77.75 269 SER A C 1
ATOM 2149 O O . SER A 1 269 ? 35.387 25.381 -5.897 1.00 77.75 269 SER A O 1
ATOM 2151 N N . TRP A 1 270 ? 36.283 23.411 -5.344 1.00 65.56 270 TRP A N 1
ATOM 2152 C CA . TRP A 1 270 ? 35.184 23.044 -4.448 1.00 65.56 270 TRP A CA 1
ATOM 2153 C C . TRP A 1 270 ? 35.001 24.060 -3.306 1.00 65.56 270 TRP A C 1
ATOM 2155 O O . TRP A 1 270 ? 33.872 24.364 -2.932 1.00 65.56 270 TRP A O 1
ATOM 2165 N N . ASP A 1 271 ? 36.095 24.663 -2.835 1.00 66.06 271 ASP A N 1
ATOM 2166 C CA . ASP A 1 271 ? 36.072 25.741 -1.840 1.00 66.06 271 ASP A CA 1
ATOM 2167 C C . ASP A 1 271 ? 35.486 27.051 -2.392 1.00 66.06 271 ASP A C 1
ATOM 2169 O O . ASP A 1 271 ? 34.767 27.748 -1.680 1.00 66.06 271 ASP A O 1
ATOM 2173 N N . GLU A 1 272 ? 35.706 27.377 -3.671 1.00 76.62 272 GLU A N 1
ATOM 2174 C CA . GLU A 1 272 ? 35.042 28.523 -4.317 1.00 76.62 272 GLU A CA 1
ATOM 2175 C C . GLU A 1 272 ? 33.529 28.305 -4.430 1.00 76.62 272 GLU A C 1
ATOM 2177 O O . GLU A 1 272 ? 32.759 29.251 -4.263 1.00 76.62 272 GLU A O 1
ATOM 2182 N N . ILE A 1 273 ? 33.097 27.065 -4.683 1.00 76.69 273 ILE A N 1
ATOM 2183 C CA . ILE A 1 273 ? 31.675 26.708 -4.792 1.00 76.69 273 ILE A CA 1
ATOM 2184 C C . ILE A 1 273 ? 31.006 26.707 -3.412 1.00 76.69 273 ILE A C 1
ATOM 2186 O O . ILE A 1 273 ? 29.871 27.164 -3.283 1.00 76.69 273 ILE A O 1
ATOM 2190 N N . MET A 1 274 ? 31.698 26.213 -2.382 1.00 71.94 274 MET A N 1
ATOM 2191 C CA . MET A 1 274 ? 31.133 26.052 -1.039 1.00 71.94 274 MET A CA 1
ATOM 2192 C C . MET A 1 274 ? 31.267 27.299 -0.160 1.00 71.94 274 MET A C 1
ATOM 2194 O O . MET A 1 274 ? 30.389 27.555 0.663 1.00 71.94 274 MET A O 1
ATOM 2198 N N . PHE A 1 275 ? 32.336 28.080 -0.323 1.00 75.88 275 PHE A N 1
ATOM 2199 C CA . PHE A 1 275 ? 32.674 29.184 0.582 1.00 75.88 275 PHE A CA 1
ATOM 2200 C C . PHE A 1 275 ? 32.845 30.539 -0.117 1.00 75.88 275 PHE A C 1
ATOM 2202 O O . PHE A 1 275 ? 32.983 31.553 0.564 1.00 75.88 275 PHE A O 1
ATOM 2209 N N . GLY A 1 276 ? 32.790 30.599 -1.454 1.00 71.31 276 GLY A N 1
ATOM 2210 C CA . GLY A 1 276 ? 32.753 31.859 -2.209 1.00 71.31 276 GLY A CA 1
ATOM 2211 C C . GLY A 1 276 ? 34.030 32.703 -2.142 1.00 71.31 276 GLY A C 1
ATOM 2212 O O . GLY A 1 276 ? 34.003 33.882 -2.502 1.00 71.31 276 GLY A O 1
ATOM 2213 N N . ILE A 1 277 ? 35.146 32.133 -1.682 1.00 70.19 277 ILE A N 1
ATOM 2214 C CA . ILE A 1 277 ? 36.417 32.848 -1.537 1.00 70.19 277 ILE A CA 1
ATOM 2215 C C . ILE A 1 277 ? 37.169 32.764 -2.864 1.00 70.19 277 ILE A C 1
ATOM 2217 O O . ILE A 1 277 ? 37.682 31.708 -3.224 1.00 70.19 277 ILE A O 1
ATOM 2221 N N . LYS A 1 278 ? 37.234 33.875 -3.603 1.00 68.50 278 LYS A N 1
ATOM 2222 C CA . LYS A 1 278 ? 38.089 33.967 -4.793 1.00 68.50 278 LYS A CA 1
ATOM 2223 C C . LYS A 1 278 ? 39.558 34.079 -4.363 1.00 68.50 278 LYS A C 1
ATOM 2225 O O . LYS A 1 278 ? 39.836 34.831 -3.428 1.00 68.50 278 LYS A O 1
ATOM 2230 N N . PRO A 1 279 ? 40.502 33.399 -5.034 1.00 62.41 279 PRO A N 1
ATOM 2231 C CA . PRO A 1 279 ? 41.919 33.637 -4.806 1.00 62.41 279 PRO A CA 1
ATOM 2232 C C . PRO A 1 279 ? 42.261 35.062 -5.258 1.00 62.41 279 PRO A C 1
ATOM 2234 O O . PRO A 1 279 ? 41.923 35.454 -6.376 1.00 62.41 279 PRO A O 1
ATOM 2237 N N . GLU A 1 280 ? 42.891 35.850 -4.386 1.00 60.69 280 GLU A N 1
ATOM 2238 C CA . GLU A 1 280 ? 43.365 37.187 -4.748 1.00 60.69 280 GLU A CA 1
ATOM 2239 C C . GLU A 1 280 ? 44.456 37.077 -5.824 1.00 60.69 280 GLU A C 1
ATOM 2241 O O . GLU A 1 280 ? 45.440 36.352 -5.658 1.00 60.69 280 GLU A O 1
ATOM 2246 N N . GLU A 1 281 ? 44.243 37.764 -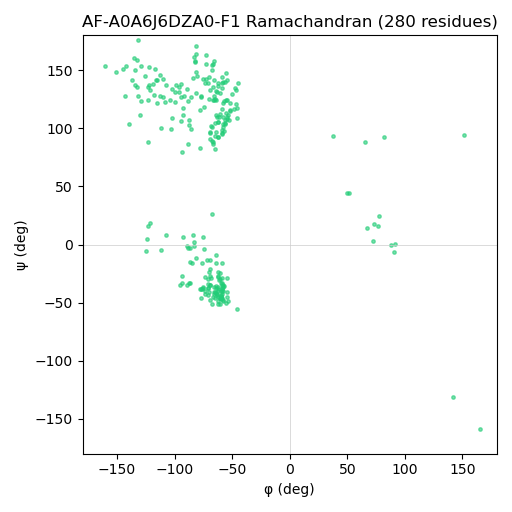6.949 1.00 49.28 281 GLU A N 1
ATOM 2247 C CA . GLU A 1 281 ? 45.203 37.860 -8.049 1.00 49.28 281 GLU A CA 1
ATOM 2248 C C . GLU A 1 281 ? 46.477 38.562 -7.566 1.00 49.28 281 GLU A C 1
ATOM 2250 O O . GLU A 1 281 ? 46.421 39.623 -6.941 1.00 49.28 281 GLU A O 1
ATOM 2255 N N . LYS A 1 282 ? 47.628 37.959 -7.865 1.00 38.78 282 LYS A N 1
ATOM 2256 C CA . LYS A 1 282 ? 48.955 38.496 -7.574 1.00 38.78 282 LYS A CA 1
ATOM 2257 C C . LYS A 1 282 ? 49.714 38.733 -8.868 1.00 38.78 282 LYS A C 1
ATOM 2259 O O . LYS A 1 282 ? 49.578 37.878 -9.771 1.00 38.78 282 LYS A O 1
#

Organism: NCBI:txid449393

Secondary structure (DSSP, 8-state):
---PEEEEE-TTSSEEEEE-TT--EEEEE--HHHHHHHS-------------PPPHHHHHHHHHTT--HHHHHHHHT--HHHHHHHHHHHHHHHHHHHHHHHTSEEE--TTSPPEEHHHHHHHHHGGGT--GGG-EEEEEE-TTSPEEEEEEEEETTEEEEEEEEEETTTTEEEE-SHHHHHHHTPPPP-------------TT-TT------------------------------------------SS--HHHHHTT--S---PPPHHHHHH--PPPP-

Nearest PDB structures (foldseek):
  4irt-assembly1_A  TM=7.459E-01  e=1.871E+00  Bacteroides ovatus ATCC 8483
  5muk-assembly1_A  TM=7.254E-01  e=2.657E+00  Bacteroides thetaiotaomicron VPI-5482
  5yzg-assembly1_Y  TM=3.093E-01  e=6.161E-01  Homo sapiens
  6j6q-assembly1_F  TM=3.470E-01  e=9.276E-01  Saccharomyces cerevisiae S288C
  8fkr-assembly1_LE  TM=3.274E-01  e=4.242E+00  Homo sapiens